Protein AF-A0A9D0J3E7-F1 (afdb_monomer)

Solvent-accessible surface area (backbone atoms only — not comparable to full-atom values): 11597 Å² total; per-residue (Å²): 140,87,89,84,89,82,89,85,90,83,91,78,89,80,88,82,79,81,78,79,76,79,76,75,69,82,74,72,80,80,74,84,46,76,37,80,83,49,67,54,51,53,72,76,50,72,50,63,37,42,34,29,43,35,38,36,36,59,75,64,82,59,83,65,50,46,22,40,39,34,27,36,41,58,72,97,51,95,62,84,60,66,43,78,78,48,75,40,65,58,48,83,63,38,63,51,72,50,67,86,46,62,53,60,36,65,40,44,36,36,37,23,23,23,32,89,83,63,31,23,20,56,53,70,58,80,45,78,53,53,24,33,61,75,82,76,79,77,45,72,74,47,71,47,76,92,42,88,99,47,68,54,76,46,63,48,84,68,88,57,82,85,63,87,76,84,88,53,66,50,61,58,95,90,50,96,60,74,40,75,64,130

Nearest PDB structures (foldseek):
  6tpw-assembly1_A  TM=6.175E-01  e=1.809E-05  Homo sapiens
  8fn9-assembly2_D  TM=7.857E-01  e=1.083E-03  Homo sapiens
  4yh7-assembly1_A  TM=5.088E-01  e=2.245E-04  Mus musculus
  4pbx-assembly1_A  TM=5.526E-01  e=7.502E-04  Homo sapiens
  1wfo-assembly1_A  TM=5.280E-01  e=3.075E-04  Homo sapiens

Mean predicted aligned error: 11.31 Å

pLDDT: mean 87.21, std 16.76, range [37.97, 98.56]

Sequence (182 aa):
MRRSTLIVSLLVSTLILLFSGCTGQPVPAESVAIDKSLPQVHINGYLSDTDAIAFEWQPVTDNRVKGVHIYRDTPGTDDKGVYRIAKIDNTLQTHYTDSGLVPDTAYRYRFTTVDAQWRESMPERTMTAKTAALPEPVSFFTATKELARSAKLLWRPHPDLRVTGYEIERQEPDDEDFRRID

Radius of gyration: 32.39 Å; Cα contacts (8 Å, |Δi|>4): 302; chains: 1; bounding box: 116×33×70 Å

Secondary structure (DSSP, 8-state):
------------------------------PPPB-TTSPPP-EEEEEE-SSEEEEEE-----TTEEEEEEEE--TTSS----EEEEEE--TT--EEEEESPPTT-EEEEEEEEEETTS-BPPPS--EEEEPPPPPPPPSS-EEEEEETTEEEEE-PPPS-TT------EE--TT-SS-EE--

Structure (mmCIF, N/CA/C/O backbone):
data_AF-A0A9D0J3E7-F1
#
_entry.id   AF-A0A9D0J3E7-F1
#
loop_
_atom_site.group_PDB
_atom_site.id
_atom_site.type_symbol
_atom_site.label_atom_id
_atom_site.label_alt_id
_atom_site.label_comp_id
_atom_site.label_asym_id
_atom_site.label_entity_id
_atom_site.label_seq_id
_atom_site.pdbx_PDB_ins_code
_atom_site.Cartn_x
_atom_site.Cartn_y
_atom_site.Cartn_z
_atom_site.occupancy
_atom_site.B_iso_or_equiv
_atom_site.auth_seq_id
_atom_site.auth_comp_id
_atom_site.auth_asym_id
_atom_site.auth_atom_id
_atom_site.pdbx_PDB_model_num
ATOM 1 N N . MET A 1 1 ? 86.797 19.210 44.912 1.00 42.78 1 MET A N 1
ATOM 2 C CA . MET A 1 1 ? 87.088 18.070 44.007 1.00 42.78 1 MET A CA 1
ATOM 3 C C . MET A 1 1 ? 86.505 16.794 44.610 1.00 42.78 1 MET A C 1
ATOM 5 O O . MET A 1 1 ? 86.702 16.604 45.800 1.00 42.78 1 MET A O 1
ATOM 9 N N . ARG A 1 2 ? 85.865 15.945 43.779 1.00 37.97 2 ARG A N 1
ATOM 10 C CA . ARG A 1 2 ? 85.063 14.713 44.054 1.00 37.97 2 ARG A CA 1
ATOM 11 C C . ARG A 1 2 ? 83.550 14.973 44.004 1.00 37.97 2 ARG A C 1
ATOM 13 O O . ARG A 1 2 ? 83.002 15.598 44.893 1.00 37.97 2 ARG A O 1
ATOM 20 N N . ARG A 1 3 ? 82.956 14.796 42.816 1.00 44.09 3 ARG A N 1
ATOM 21 C CA . ARG A 1 3 ? 82.322 13.566 42.276 1.00 44.09 3 ARG A CA 1
ATOM 22 C C . ARG A 1 3 ? 80.953 13.312 42.917 1.00 44.09 3 ARG A C 1
ATOM 24 O O . ARG A 1 3 ? 80.894 12.793 44.021 1.00 44.09 3 ARG A O 1
ATOM 31 N N . SER A 1 4 ? 79.890 13.598 42.169 1.00 41.62 4 SER A N 1
ATOM 32 C CA . SER A 1 4 ? 78.628 12.866 42.282 1.00 41.62 4 SER A CA 1
ATOM 33 C C . SER A 1 4 ? 77.941 12.838 40.916 1.00 41.62 4 SER A C 1
ATOM 35 O O . SER A 1 4 ? 77.520 13.861 40.385 1.00 41.62 4 SER A O 1
ATOM 37 N N . THR A 1 5 ? 77.954 11.659 40.308 1.00 45.84 5 THR A N 1
ATOM 38 C CA . THR A 1 5 ? 77.160 11.233 39.151 1.00 45.84 5 THR A CA 1
ATOM 39 C C . THR A 1 5 ? 75.823 10.692 39.642 1.00 45.84 5 THR A C 1
ATOM 41 O O . THR A 1 5 ? 75.854 9.960 40.625 1.00 45.84 5 THR A O 1
ATOM 44 N N . LEU A 1 6 ? 74.716 10.960 38.935 1.00 43.09 6 LEU A N 1
ATOM 45 C CA . LEU A 1 6 ? 73.598 10.030 38.638 1.00 43.09 6 LEU A CA 1
ATOM 46 C C . LEU A 1 6 ? 72.480 10.810 37.904 1.00 43.09 6 LEU A C 1
ATOM 48 O O . LEU A 1 6 ? 71.964 11.782 38.437 1.00 43.09 6 LEU A O 1
ATOM 52 N N . ILE A 1 7 ? 72.342 10.618 36.584 1.00 49.94 7 ILE A N 1
ATOM 53 C CA . ILE A 1 7 ? 71.266 9.862 35.892 1.00 49.94 7 ILE A CA 1
ATOM 54 C C . ILE A 1 7 ? 69.863 10.441 36.137 1.00 49.94 7 ILE A C 1
ATOM 56 O O . ILE A 1 7 ? 69.388 10.353 37.254 1.00 49.94 7 ILE A O 1
ATOM 60 N N . VAL A 1 8 ? 69.193 10.928 35.079 1.00 40.94 8 VAL A N 1
ATOM 61 C CA . VAL A 1 8 ? 67.912 10.400 34.546 1.00 40.94 8 VAL A CA 1
ATOM 62 C C . VAL A 1 8 ? 67.702 10.992 33.144 1.00 40.94 8 VAL A C 1
ATOM 64 O O . VAL A 1 8 ? 67.610 12.202 32.962 1.00 40.94 8 VAL A O 1
ATOM 67 N N . SER A 1 9 ? 67.646 10.114 32.145 1.00 50.34 9 SER A N 1
ATOM 68 C CA . SER A 1 9 ? 67.228 10.398 30.774 1.00 50.34 9 SER A CA 1
ATOM 69 C C . SER A 1 9 ? 65.706 10.530 30.695 1.00 50.34 9 SER A C 1
ATOM 71 O O . SER A 1 9 ? 65.003 9.601 31.092 1.00 50.34 9 SER A O 1
ATOM 73 N N . LEU A 1 10 ? 65.197 11.616 30.113 1.00 43.03 10 LEU A N 1
ATOM 74 C CA . LEU A 1 10 ? 63.799 11.715 29.691 1.00 43.03 10 LEU A CA 1
ATOM 75 C C . LEU A 1 10 ? 63.750 12.246 28.249 1.00 43.03 10 LEU A C 1
ATOM 77 O O . LEU A 1 10 ? 63.794 13.447 28.004 1.00 43.03 10 LEU A O 1
ATOM 81 N N . LEU A 1 11 ? 63.729 11.320 27.290 1.00 48.44 11 LEU A N 1
ATOM 82 C CA . LEU A 1 11 ? 63.426 11.573 25.881 1.00 48.44 11 LEU A CA 1
ATOM 83 C C . LEU A 1 11 ? 61.909 11.443 25.713 1.00 48.44 11 LEU A C 1
ATOM 85 O O . LEU A 1 11 ? 61.367 10.344 25.793 1.00 48.44 11 LEU A O 1
ATOM 89 N N . VAL A 1 12 ? 61.228 12.566 25.507 1.00 48.22 12 VAL A N 1
ATOM 90 C CA . VAL A 1 12 ? 59.809 12.632 25.139 1.00 48.22 12 VAL A CA 1
ATOM 91 C C . VAL A 1 12 ? 59.672 13.705 24.064 1.00 48.22 12 VAL A C 1
ATOM 93 O O . VAL A 1 12 ? 60.345 14.729 24.157 1.00 48.22 12 VAL A O 1
ATOM 96 N N . SER A 1 13 ? 58.755 13.473 23.116 1.00 48.59 13 SER A N 1
ATOM 97 C CA . SER A 1 13 ? 58.259 14.379 22.062 1.00 48.59 13 SER A CA 1
ATOM 98 C C . SER A 1 13 ? 58.797 14.012 20.671 1.00 48.59 13 SER A C 1
ATOM 100 O O . SER A 1 13 ? 60.000 13.946 20.479 1.00 48.59 13 SER A O 1
ATOM 102 N N . THR A 1 14 ? 58.002 13.749 19.635 1.00 51.88 14 THR A N 1
ATOM 103 C CA . THR A 1 14 ? 56.542 13.755 19.444 1.00 51.88 14 THR A CA 1
ATOM 104 C C . THR A 1 14 ? 56.280 12.979 18.146 1.00 51.88 14 THR A C 1
ATOM 106 O O . THR A 1 14 ? 56.867 13.286 17.111 1.00 51.88 14 THR A O 1
ATOM 109 N N . LEU A 1 15 ? 55.413 11.965 18.184 1.00 49.34 15 LEU A N 1
ATOM 110 C CA . LEU A 1 15 ? 54.933 11.265 16.991 1.00 49.34 15 LEU A CA 1
ATOM 111 C C . LEU A 1 15 ? 53.684 12.003 16.488 1.00 49.34 15 LEU A C 1
ATOM 113 O O . LEU A 1 15 ? 52.608 11.865 17.066 1.00 49.34 15 LEU A O 1
ATOM 117 N N . ILE A 1 16 ? 53.836 12.831 15.451 1.00 60.50 16 ILE A N 1
ATOM 118 C CA . ILE A 1 16 ? 52.712 13.510 14.793 1.00 60.50 16 ILE A CA 1
ATOM 119 C C . ILE A 1 16 ? 52.002 12.484 13.902 1.00 60.50 16 ILE A C 1
ATOM 121 O O . ILE A 1 16 ? 52.501 12.100 12.846 1.00 60.50 16 ILE A O 1
ATOM 125 N N . LEU A 1 17 ? 50.838 12.024 14.363 1.00 55.41 17 LEU A N 1
ATOM 126 C CA . LEU A 1 17 ? 49.889 11.220 13.598 1.00 55.41 17 LEU A CA 1
ATOM 127 C C . LEU A 1 17 ? 49.339 12.051 12.430 1.00 55.41 17 LEU A C 1
ATOM 129 O O . LEU A 1 17 ? 48.488 12.919 12.616 1.00 55.41 17 LEU A O 1
ATOM 133 N N . LEU A 1 18 ? 49.803 11.762 11.215 1.00 54.97 18 LEU A N 1
ATOM 134 C CA . LEU A 1 18 ? 49.137 12.181 9.984 1.00 54.97 18 LEU A CA 1
ATOM 135 C C . LEU A 1 18 ? 47.881 11.320 9.797 1.00 54.97 18 LEU A C 1
ATOM 137 O O . LEU A 1 18 ? 47.893 10.321 9.082 1.00 54.97 18 LEU A O 1
ATOM 141 N N . PHE A 1 19 ? 46.784 11.699 10.451 1.00 57.31 19 PHE A N 1
ATOM 142 C CA . PHE A 1 19 ? 45.461 11.239 10.040 1.00 57.31 19 PHE A CA 1
ATOM 143 C C . PHE A 1 19 ? 45.071 11.990 8.764 1.00 57.31 19 PHE A C 1
ATOM 145 O O . PHE A 1 19 ? 44.403 13.022 8.803 1.00 57.31 19 PHE A O 1
ATOM 152 N N . SER A 1 20 ? 45.491 11.468 7.611 1.00 59.84 20 SER A N 1
ATOM 153 C CA . SER A 1 20 ? 44.841 11.773 6.336 1.00 59.84 20 SER A CA 1
ATOM 154 C C . SER A 1 20 ? 43.442 11.163 6.365 1.00 59.84 20 SER A C 1
ATOM 156 O O . SER A 1 20 ? 43.219 10.043 5.911 1.00 59.84 20 SER A O 1
ATOM 158 N N . GLY A 1 21 ? 42.496 11.898 6.950 1.00 47.16 21 GLY A N 1
ATOM 159 C CA . GLY A 1 21 ? 41.077 11.633 6.786 1.00 47.16 21 GLY A CA 1
ATOM 160 C C . GLY A 1 21 ? 40.735 11.781 5.309 1.00 47.16 21 GLY A C 1
ATOM 161 O O . GLY A 1 21 ? 40.606 12.895 4.809 1.00 47.16 21 GLY A O 1
ATOM 162 N N . CYS A 1 22 ? 40.625 10.658 4.599 1.00 61.31 22 CYS A N 1
ATOM 163 C CA . CYS A 1 22 ? 39.981 10.623 3.296 1.00 61.31 22 CYS A CA 1
ATOM 164 C C . CYS A 1 22 ? 38.511 10.969 3.527 1.00 61.31 22 CYS A C 1
ATOM 166 O O . CYS A 1 22 ? 37.711 10.113 3.897 1.00 61.31 22 CYS A O 1
ATOM 168 N N . THR A 1 23 ? 38.156 12.240 3.359 1.00 58.97 23 THR A N 1
ATOM 169 C CA . THR A 1 23 ? 36.762 12.642 3.212 1.00 58.97 23 THR A CA 1
ATOM 170 C C . THR A 1 23 ? 36.258 11.978 1.935 1.00 58.97 23 THR A C 1
ATOM 172 O O . THR A 1 23 ? 36.568 12.443 0.838 1.00 58.97 23 THR A O 1
ATOM 175 N N . GLY A 1 24 ? 35.550 10.854 2.061 1.00 55.78 24 GLY A N 1
ATOM 176 C CA . GLY A 1 24 ? 34.801 10.286 0.948 1.00 55.78 24 GLY A CA 1
ATOM 177 C C . GLY A 1 24 ? 33.870 11.374 0.435 1.00 55.78 24 GLY A C 1
ATOM 178 O O . GLY A 1 24 ? 32.993 11.828 1.169 1.00 55.78 24 GLY A O 1
ATOM 179 N N . GLN A 1 25 ? 34.107 11.857 -0.786 1.00 57.81 25 GLN A N 1
ATOM 180 C CA . GLN A 1 25 ? 33.127 12.700 -1.456 1.00 57.81 25 GLN A CA 1
ATOM 181 C C . GLN A 1 25 ? 31.795 11.940 -1.452 1.00 57.81 25 GLN A C 1
ATOM 183 O O . GLN A 1 25 ? 31.804 10.733 -1.715 1.00 57.81 25 GLN A O 1
ATOM 188 N N . PRO A 1 26 ? 30.663 12.600 -1.153 1.00 53.09 26 PRO A N 1
ATOM 189 C CA . PRO A 1 26 ? 29.365 11.981 -1.346 1.00 53.09 26 PRO A CA 1
ATOM 190 C C . PRO A 1 26 ? 29.285 11.546 -2.810 1.00 53.09 26 PRO A C 1
ATOM 192 O O . PRO A 1 26 ? 29.347 12.376 -3.719 1.00 53.09 26 PRO A O 1
ATOM 195 N N . VAL A 1 27 ? 29.245 10.230 -3.028 1.00 52.69 27 VAL A N 1
ATOM 196 C CA . VAL A 1 27 ? 29.075 9.650 -4.358 1.00 52.69 27 VAL A CA 1
ATOM 197 C C . VAL A 1 27 ? 27.752 10.205 -4.890 1.00 52.69 27 VAL A C 1
ATOM 199 O O . VAL A 1 27 ? 26.743 10.096 -4.186 1.00 52.69 2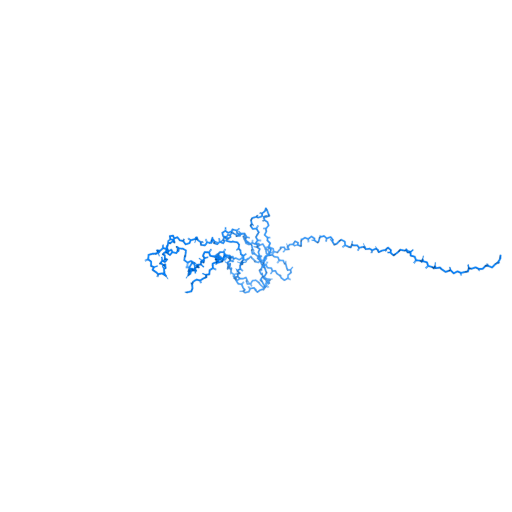7 VAL A O 1
ATOM 202 N N . PRO A 1 28 ? 27.737 10.856 -6.067 1.00 53.16 28 PRO A N 1
ATOM 203 C CA . PRO A 1 28 ? 26.501 11.337 -6.665 1.00 53.16 28 PRO A CA 1
ATOM 204 C C . PRO A 1 28 ? 25.491 10.193 -6.715 1.00 53.16 28 PRO A C 1
ATOM 206 O O . PRO A 1 28 ? 25.861 9.082 -7.090 1.00 53.16 28 PRO A O 1
ATOM 209 N N . ALA A 1 29 ? 24.243 10.455 -6.318 1.00 56.81 29 ALA A N 1
ATOM 210 C CA . ALA A 1 29 ? 23.168 9.478 -6.427 1.00 56.81 29 ALA A CA 1
ATOM 211 C C . ALA A 1 29 ? 23.161 8.921 -7.857 1.00 56.81 29 ALA A C 1
ATOM 213 O O . ALA A 1 29 ? 22.985 9.674 -8.816 1.00 56.81 29 ALA A O 1
ATOM 214 N N . GLU A 1 30 ? 23.448 7.628 -7.987 1.00 61.88 30 GLU A N 1
ATOM 215 C CA . GLU A 1 30 ? 23.589 6.948 -9.268 1.00 61.88 30 GLU A CA 1
ATOM 216 C C . GLU A 1 30 ? 22.293 7.147 -10.064 1.00 61.88 30 GLU A C 1
ATOM 218 O O . GLU A 1 30 ? 21.215 6.706 -9.660 1.00 61.88 30 GLU A O 1
ATOM 223 N N . SER A 1 31 ? 22.367 7.917 -11.150 1.00 70.00 31 SER A N 1
ATOM 224 C CA . SER A 1 31 ? 21.193 8.227 -11.958 1.00 70.00 31 SER A CA 1
ATOM 225 C C . SER A 1 31 ? 20.723 6.955 -12.655 1.00 70.00 31 SER A C 1
ATOM 227 O O . SER A 1 31 ? 21.498 6.350 -13.397 1.00 70.00 31 SER A O 1
ATOM 229 N N . VAL A 1 32 ? 19.461 6.574 -12.455 1.00 79.81 32 VAL A N 1
ATOM 230 C CA . VAL A 1 3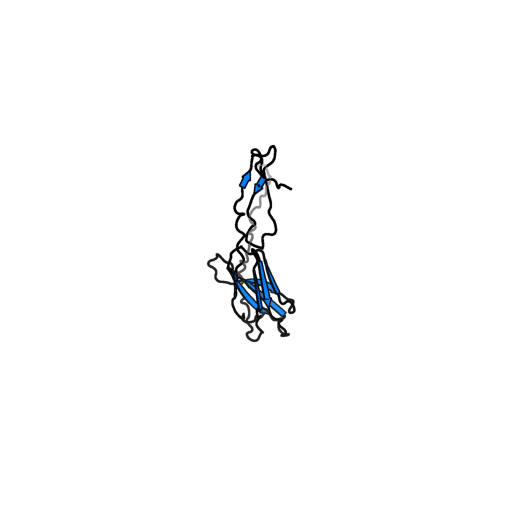2 ? 18.858 5.411 -13.119 1.00 79.81 32 VAL A CA 1
ATOM 231 C C . VAL A 1 32 ? 18.965 5.577 -14.638 1.00 79.81 32 VAL A C 1
ATOM 233 O O . VAL A 1 32 ? 18.428 6.529 -15.209 1.00 79.81 32 VAL A O 1
ATOM 236 N N . ALA A 1 33 ? 19.669 4.659 -15.301 1.00 92.94 33 ALA A N 1
ATOM 237 C CA . ALA A 1 33 ? 19.778 4.648 -16.754 1.00 92.94 33 ALA A CA 1
ATOM 238 C C . ALA A 1 33 ? 18.444 4.201 -17.373 1.00 92.94 33 ALA A C 1
ATOM 240 O O . ALA A 1 33 ? 17.881 3.191 -16.962 1.00 92.94 33 ALA A O 1
ATOM 241 N N . ILE A 1 34 ? 17.938 4.933 -18.370 1.00 95.88 34 ILE A N 1
ATOM 242 C CA . ILE A 1 34 ? 16.628 4.662 -18.983 1.00 95.88 34 ILE A CA 1
ATOM 243 C C . ILE A 1 34 ? 16.788 4.057 -20.382 1.00 95.88 34 ILE A C 1
ATOM 245 O O . ILE A 1 34 ? 17.431 4.652 -21.248 1.00 95.88 34 ILE A O 1
ATOM 249 N N . ASP A 1 35 ? 16.130 2.923 -20.626 1.00 96.62 35 ASP A N 1
ATOM 250 C CA . ASP A 1 35 ? 15.938 2.320 -21.948 1.00 96.62 35 ASP A CA 1
ATOM 251 C C . ASP A 1 35 ? 14.454 2.408 -22.339 1.00 96.62 35 ASP A C 1
ATOM 253 O O . ASP A 1 35 ? 13.601 1.647 -21.883 1.00 96.62 35 ASP A O 1
ATOM 257 N N . LYS A 1 36 ? 14.130 3.358 -23.224 1.00 96.12 36 LYS A N 1
ATOM 258 C CA . LYS A 1 36 ? 12.751 3.613 -23.679 1.00 96.12 36 LYS A CA 1
ATOM 259 C C . LYS A 1 36 ? 12.164 2.486 -24.537 1.00 96.12 36 LYS A C 1
ATOM 261 O O . LYS A 1 36 ? 10.975 2.533 -24.833 1.00 96.12 36 LYS A O 1
ATOM 266 N N . SER A 1 37 ? 12.980 1.527 -24.978 1.00 96.56 37 SER A N 1
ATOM 267 C CA . SER A 1 37 ? 12.529 0.388 -25.782 1.00 96.56 37 SER A CA 1
ATOM 268 C C . SER A 1 37 ? 12.078 -0.805 -24.938 1.00 96.56 37 SER A C 1
ATOM 270 O O . SER A 1 37 ? 11.521 -1.757 -25.491 1.00 96.56 37 SER A O 1
ATOM 272 N N . LEU A 1 38 ? 12.348 -0.794 -23.627 1.00 97.31 38 LEU A N 1
ATOM 273 C CA . LEU A 1 38 ? 11.865 -1.826 -22.715 1.00 97.31 38 LEU A CA 1
ATOM 274 C C . LEU A 1 38 ? 10.345 -1.704 -22.532 1.00 97.31 38 LEU A C 1
ATOM 276 O O . LEU A 1 38 ? 9.826 -0.585 -22.450 1.00 97.31 38 LEU A O 1
ATOM 280 N N . PRO A 1 39 ? 9.620 -2.833 -22.455 1.00 96.94 39 PRO A N 1
ATOM 281 C CA . PRO A 1 39 ? 8.185 -2.808 -22.210 1.00 96.94 39 PRO A CA 1
ATOM 282 C C . PRO A 1 39 ? 7.888 -2.216 -20.831 1.00 96.94 39 PRO A C 1
ATOM 284 O O . PRO A 1 39 ? 8.666 -2.363 -19.888 1.00 96.94 39 PRO A O 1
ATOM 287 N N . GLN A 1 40 ? 6.744 -1.556 -20.706 1.00 97.06 40 GLN A N 1
ATOM 288 C CA . GLN A 1 40 ? 6.287 -0.992 -19.440 1.00 97.06 40 GLN A CA 1
ATOM 289 C C . GLN A 1 40 ? 5.495 -2.033 -18.638 1.00 97.06 40 GLN A C 1
ATOM 291 O O . GLN A 1 40 ? 4.989 -3.010 -19.189 1.00 97.06 40 GLN A O 1
ATOM 296 N N . VAL A 1 41 ? 5.371 -1.817 -17.329 1.00 97.12 41 VAL A N 1
ATOM 297 C CA . VAL A 1 41 ? 4.498 -2.631 -16.473 1.00 97.12 41 VAL A CA 1
ATOM 298 C C . VAL A 1 41 ? 3.068 -2.099 -16.578 1.00 97.12 41 VAL A C 1
ATOM 300 O O . VAL A 1 41 ? 2.816 -0.950 -16.216 1.00 97.12 41 VAL A O 1
ATOM 303 N N . HIS A 1 42 ? 2.139 -2.928 -17.056 1.00 96.19 42 HIS A N 1
ATOM 304 C CA . HIS A 1 42 ? 0.722 -2.579 -17.186 1.00 96.19 42 HIS A CA 1
ATOM 305 C C . HIS A 1 42 ? -0.069 -3.063 -15.968 1.00 96.19 42 HIS A C 1
ATOM 307 O O . HIS A 1 42 ? -0.325 -4.260 -15.822 1.00 96.19 42 HIS A O 1
ATOM 313 N N . ILE A 1 43 ? -0.446 -2.132 -15.091 1.00 96.38 43 ILE A N 1
ATOM 314 C CA . ILE A 1 43 ? -1.165 -2.427 -13.843 1.00 96.38 43 ILE A CA 1
ATOM 315 C C . ILE A 1 43 ? -2.647 -2.689 -14.144 1.00 96.38 43 ILE A C 1
ATOM 317 O O . ILE A 1 43 ? -3.320 -1.851 -14.745 1.00 96.38 43 ILE A O 1
ATOM 321 N N . ASN A 1 44 ? -3.158 -3.837 -13.695 1.00 94.69 44 ASN A N 1
ATOM 322 C CA . ASN A 1 44 ? -4.563 -4.232 -13.839 1.00 94.69 44 ASN A CA 1
ATOM 323 C C . ASN A 1 44 ? -5.445 -3.589 -12.763 1.00 94.69 44 ASN A C 1
ATOM 325 O O . ASN A 1 44 ? -6.593 -3.234 -13.023 1.00 94.69 44 ASN A O 1
ATOM 329 N N . GLY A 1 45 ? -4.907 -3.435 -11.554 1.00 95.12 45 GLY A N 1
ATOM 330 C CA . GLY A 1 45 ? -5.636 -2.889 -10.421 1.00 95.12 45 GLY A CA 1
ATOM 331 C C . GLY A 1 45 ? -4.835 -2.951 -9.128 1.00 95.12 45 GLY A C 1
ATOM 332 O O . GLY A 1 45 ? -3.686 -3.398 -9.102 1.00 95.12 45 GLY A O 1
ATOM 333 N N . TYR A 1 46 ? -5.466 -2.477 -8.059 1.00 97.38 46 TYR A N 1
ATOM 334 C CA . TYR A 1 46 ? -4.948 -2.594 -6.705 1.00 97.38 46 TYR A CA 1
ATOM 335 C C . TYR A 1 46 ? -6.078 -2.859 -5.707 1.00 97.38 46 TYR A C 1
ATOM 337 O O . TYR A 1 46 ? -7.236 -2.521 -5.961 1.00 97.38 46 TYR A O 1
ATOM 345 N N . LEU A 1 47 ? -5.720 -3.450 -4.572 1.00 97.56 47 LEU A N 1
ATOM 346 C CA . LEU A 1 47 ? -6.564 -3.633 -3.399 1.00 97.56 47 LEU A CA 1
ATOM 347 C C . LEU A 1 47 ? -5.932 -2.877 -2.234 1.00 97.56 47 LEU A C 1
ATOM 349 O O . LEU A 1 47 ? -4.723 -2.961 -2.031 1.00 97.56 47 LEU A O 1
ATOM 353 N N . SER A 1 48 ? -6.747 -2.159 -1.472 1.00 96.88 48 SER A N 1
ATOM 354 C CA . SER A 1 48 ? -6.293 -1.437 -0.285 1.00 96.88 48 SER A CA 1
ATOM 355 C C . SER A 1 48 ? -6.802 -2.113 0.978 1.00 96.88 48 SER A C 1
ATOM 357 O O . SER A 1 48 ? -7.987 -2.430 1.079 1.00 96.88 48 SER A O 1
ATOM 359 N N . ASP A 1 49 ? -5.912 -2.245 1.950 1.00 95.69 49 ASP A N 1
ATOM 360 C CA . ASP A 1 49 ? -6.227 -2.492 3.350 1.00 95.69 49 ASP A CA 1
ATOM 361 C C . ASP A 1 49 ? -5.876 -1.241 4.183 1.00 95.69 49 ASP A C 1
ATOM 363 O O . ASP A 1 49 ? -5.536 -0.175 3.657 1.00 95.69 49 ASP A O 1
ATOM 367 N N . THR A 1 50 ? -6.001 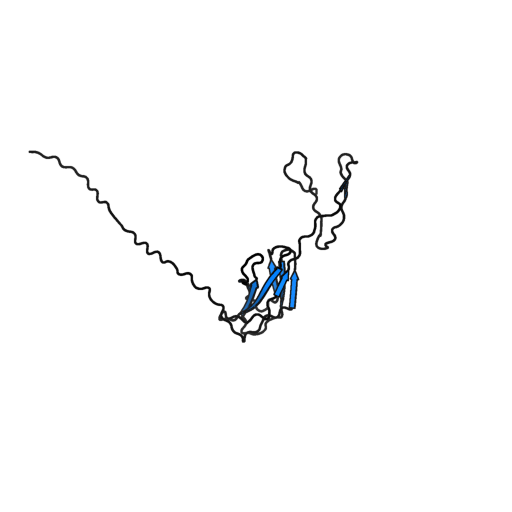-1.356 5.496 1.00 96.00 50 THR A N 1
ATOM 368 C CA . THR A 1 50 ? -5.737 -0.316 6.490 1.00 96.00 50 THR A CA 1
ATOM 369 C C . THR A 1 50 ? -4.257 0.049 6.544 1.00 96.00 50 THR A C 1
ATOM 371 O O . THR A 1 50 ? -3.922 1.216 6.702 1.00 96.00 50 THR A O 1
ATOM 374 N N . ASP A 1 51 ? -3.368 -0.925 6.365 1.00 97.12 51 ASP A N 1
ATOM 375 C CA . ASP A 1 51 ? -1.914 -0.761 6.455 1.00 97.12 51 ASP A CA 1
ATOM 376 C C . ASP A 1 51 ? -1.167 -1.361 5.253 1.00 97.12 51 ASP A C 1
ATOM 378 O O . ASP A 1 51 ? 0.061 -1.469 5.267 1.00 97.12 51 ASP A O 1
ATOM 382 N N . ALA A 1 52 ? -1.883 -1.744 4.195 1.00 98.19 52 ALA A N 1
ATOM 383 C CA . ALA A 1 52 ? -1.285 -2.364 3.024 1.00 98.19 52 ALA A CA 1
ATOM 384 C C . ALA A 1 52 ? -1.992 -1.980 1.723 1.00 98.19 52 ALA A C 1
ATOM 386 O O . ALA A 1 52 ? -3.186 -1.682 1.704 1.00 98.19 52 ALA A O 1
ATOM 387 N N . ILE A 1 53 ? -1.253 -2.007 0.615 1.00 98.56 53 ILE A N 1
ATOM 388 C CA . ILE A 1 53 ? -1.795 -1.876 -0.739 1.00 98.56 53 ILE A CA 1
ATOM 389 C C . ILE A 1 53 ? -1.182 -2.975 -1.607 1.00 98.56 53 ILE A C 1
ATOM 391 O O . ILE A 1 53 ? 0.036 -3.053 -1.776 1.00 98.56 53 ILE A O 1
ATOM 395 N N . ALA A 1 54 ? -2.037 -3.828 -2.165 1.00 98.44 54 ALA A N 1
ATOM 396 C CA . ALA A 1 54 ? -1.658 -4.899 -3.075 1.00 98.44 54 ALA A CA 1
ATOM 397 C C . ALA A 1 54 ? -1.911 -4.486 -4.524 1.00 98.44 54 ALA A C 1
ATOM 399 O O . ALA A 1 54 ? -2.976 -3.972 -4.846 1.00 98.44 54 ALA A O 1
ATOM 400 N N . PHE A 1 55 ? -0.951 -4.740 -5.404 1.00 98.12 55 PHE A N 1
ATOM 401 C CA . PHE A 1 55 ? -0.997 -4.435 -6.830 1.00 98.12 55 PHE A CA 1
ATOM 402 C C . PHE A 1 55 ? -0.937 -5.714 -7.651 1.00 98.12 55 PHE A C 1
ATOM 404 O O . PHE A 1 55 ? -0.234 -6.656 -7.285 1.00 98.12 55 PHE A O 1
ATOM 411 N N . GLU A 1 56 ? -1.603 -5.697 -8.801 1.00 97.69 56 GLU A N 1
ATOM 412 C CA . GLU A 1 56 ? -1.517 -6.747 -9.813 1.00 97.69 56 GLU A CA 1
ATOM 413 C C . GLU A 1 56 ? -1.272 -6.137 -11.200 1.00 97.69 56 GLU A C 1
ATOM 415 O O . GLU A 1 56 ? -1.830 -5.090 -11.543 1.00 97.69 56 GLU A O 1
ATOM 420 N N . TRP A 1 57 ? -0.449 -6.791 -12.017 1.00 96.88 57 TRP A N 1
ATOM 421 C CA . TRP A 1 57 ? -0.134 -6.388 -13.389 1.00 96.88 57 TRP A CA 1
ATOM 422 C C . TRP A 1 57 ? -0.112 -7.566 -14.359 1.00 96.88 57 TRP A C 1
ATOM 424 O O . TRP A 1 57 ? -0.078 -8.733 -13.977 1.00 96.88 57 TRP A O 1
ATOM 434 N N . GLN A 1 58 ? -0.115 -7.252 -15.651 1.00 94.06 58 GLN A N 1
ATOM 435 C CA . GLN A 1 58 ? 0.015 -8.255 -16.705 1.00 94.06 58 GLN A CA 1
ATOM 436 C C . GLN A 1 58 ? 1.439 -8.835 -16.761 1.00 94.06 58 GLN A C 1
ATOM 438 O O . GLN A 1 58 ? 2.399 -8.071 -16.640 1.00 94.06 58 GLN A O 1
ATOM 443 N N . PRO A 1 59 ? 1.610 -10.149 -17.006 1.00 93.19 59 PRO A N 1
ATOM 444 C CA . PRO A 1 59 ? 2.930 -10.745 -17.187 1.00 93.19 59 PRO A CA 1
ATOM 445 C C . PRO A 1 59 ? 3.758 -10.016 -18.251 1.00 93.19 59 PRO A C 1
ATOM 447 O O . PRO A 1 59 ? 3.281 -9.763 -19.358 1.00 93.19 59 PRO A O 1
ATOM 450 N N . VAL A 1 60 ? 5.023 -9.735 -17.940 1.00 94.19 60 VAL A N 1
ATOM 451 C CA . VAL A 1 60 ? 5.962 -9.141 -18.896 1.00 94.19 60 VAL A CA 1
ATOM 452 C C . VAL A 1 60 ? 6.755 -10.262 -19.566 1.00 94.19 60 VAL A C 1
ATOM 454 O O . VAL A 1 60 ? 7.601 -10.895 -18.941 1.00 94.19 60 VAL A O 1
ATOM 457 N N . THR A 1 61 ? 6.478 -10.523 -20.844 1.00 92.31 61 THR A N 1
ATOM 458 C CA . THR A 1 61 ? 7.037 -11.678 -21.574 1.00 92.31 61 THR A CA 1
ATOM 459 C C . THR A 1 61 ? 8.307 -11.372 -22.374 1.00 92.31 61 THR A C 1
ATOM 461 O O . THR A 1 61 ? 8.876 -12.275 -22.986 1.00 92.31 61 THR A O 1
ATOM 464 N N . ASP A 1 62 ? 8.752 -10.113 -22.418 1.00 95.94 62 ASP A N 1
ATOM 465 C CA . ASP A 1 62 ? 9.984 -9.722 -23.116 1.00 95.94 62 ASP A CA 1
ATOM 466 C C . ASP A 1 62 ? 11.209 -10.324 -22.410 1.00 95.94 62 ASP A C 1
ATOM 468 O O . ASP A 1 62 ? 11.436 -10.112 -21.220 1.00 95.94 62 ASP A O 1
ATOM 472 N N . ASN A 1 63 ? 12.027 -11.068 -23.156 1.00 95.62 63 ASN A N 1
ATOM 473 C CA . ASN A 1 63 ? 13.181 -11.786 -22.617 1.00 95.62 63 ASN A CA 1
ATOM 474 C C . ASN A 1 63 ? 14.319 -10.871 -22.122 1.00 95.62 63 ASN A C 1
ATOM 476 O O . ASN A 1 63 ? 15.197 -11.333 -21.379 1.00 95.62 63 ASN A O 1
ATOM 480 N N . ARG A 1 64 ? 14.320 -9.593 -22.521 1.00 96.69 64 ARG A N 1
ATOM 481 C CA . ARG A 1 64 ? 15.278 -8.579 -22.066 1.00 96.69 64 ARG A CA 1
ATOM 482 C C . ARG A 1 64 ? 15.001 -8.166 -20.627 1.00 96.69 64 ARG A C 1
ATOM 484 O O . ARG A 1 64 ? 15.942 -7.822 -19.915 1.00 96.69 64 ARG A O 1
ATOM 491 N N . VAL A 1 65 ? 13.746 -8.257 -20.190 1.00 97.31 65 VAL A N 1
ATOM 492 C CA . VAL A 1 65 ? 13.333 -7.918 -18.829 1.00 97.31 65 VAL A CA 1
ATOM 493 C C . VAL A 1 65 ? 13.840 -8.979 -17.856 1.00 97.31 65 VAL A C 1
ATOM 495 O O . VAL A 1 65 ? 13.732 -10.182 -18.095 1.00 97.31 65 VAL A O 1
ATOM 498 N N . LYS A 1 66 ? 14.437 -8.512 -16.762 1.00 96.69 66 LYS A N 1
ATOM 499 C CA . LYS A 1 66 ? 14.992 -9.301 -15.655 1.00 96.69 66 LYS A CA 1
ATOM 500 C C . LYS A 1 66 ? 14.316 -9.014 -14.325 1.00 96.69 66 LYS A C 1
ATOM 502 O O . LYS A 1 66 ? 14.665 -9.635 -13.332 1.00 96.69 66 LYS A O 1
ATOM 507 N N . GLY A 1 67 ? 13.360 -8.095 -14.308 1.00 96.56 67 GLY A N 1
ATOM 508 C CA . GLY A 1 67 ? 12.577 -7.829 -13.123 1.00 96.56 67 GLY A CA 1
ATOM 509 C C . GLY A 1 67 ? 11.708 -6.592 -13.240 1.00 96.56 67 GLY A C 1
ATOM 510 O O . GLY A 1 67 ? 11.639 -5.945 -14.289 1.00 96.56 67 GLY A O 1
ATOM 511 N N . VAL A 1 68 ? 11.082 -6.263 -12.117 1.00 97.88 68 VAL A N 1
ATOM 512 C CA . VAL A 1 68 ? 10.267 -5.066 -11.926 1.00 97.88 68 VAL A CA 1
ATOM 513 C C . VAL A 1 68 ? 10.810 -4.280 -10.738 1.00 97.88 68 VAL A C 1
ATOM 515 O O . VAL A 1 68 ? 11.063 -4.849 -9.675 1.00 97.88 68 VAL A O 1
ATOM 518 N N . HIS A 1 69 ? 10.986 -2.973 -10.905 1.00 97.88 69 HIS A N 1
ATOM 519 C CA . HIS A 1 69 ? 11.233 -2.051 -9.802 1.00 97.88 69 HIS A CA 1
ATOM 520 C C . HIS A 1 69 ? 9.946 -1.325 -9.433 1.00 97.88 69 HIS A C 1
ATOM 522 O O . HIS A 1 69 ? 9.157 -0.933 -10.296 1.00 97.88 69 HIS A O 1
ATOM 528 N N . ILE A 1 70 ? 9.755 -1.148 -8.129 1.00 98.19 70 ILE A N 1
ATOM 529 C CA . ILE A 1 70 ? 8.568 -0.524 -7.556 1.00 98.19 70 ILE A CA 1
ATOM 530 C C . ILE A 1 70 ? 9.019 0.670 -6.743 1.00 98.19 70 ILE A C 1
ATOM 532 O O . ILE A 1 70 ? 9.910 0.565 -5.896 1.00 98.19 70 ILE A O 1
ATOM 536 N N . TYR A 1 71 ? 8.388 1.802 -7.012 1.00 98.06 71 TYR A N 1
ATOM 537 C CA . TYR A 1 71 ? 8.682 3.075 -6.389 1.00 98.06 71 TYR A CA 1
ATOM 538 C C . TYR A 1 71 ? 7.462 3.596 -5.654 1.00 98.06 71 TYR A C 1
ATOM 540 O O . TYR A 1 71 ? 6.350 3.467 -6.166 1.00 98.06 71 TYR A O 1
ATOM 548 N N . ARG A 1 72 ? 7.688 4.248 -4.515 1.00 98.19 72 ARG A N 1
ATOM 549 C CA . ARG A 1 72 ? 6.661 4.919 -3.714 1.00 98.19 72 ARG A CA 1
ATOM 550 C C . ARG A 1 72 ? 7.180 6.244 -3.174 1.00 98.19 72 ARG A C 1
ATOM 552 O O . ARG A 1 72 ? 8.375 6.373 -2.920 1.00 98.19 72 ARG A O 1
ATOM 559 N N . ASP A 1 73 ? 6.315 7.234 -3.010 1.00 97.50 73 ASP A N 1
ATOM 560 C CA . ASP A 1 73 ? 6.658 8.446 -2.266 1.00 97.50 73 ASP A CA 1
ATOM 561 C C . ASP A 1 73 ? 6.591 8.256 -0.740 1.00 97.50 73 ASP A C 1
ATOM 563 O O . ASP A 1 73 ? 6.276 7.182 -0.216 1.00 97.50 73 ASP A O 1
ATOM 567 N N . THR A 1 74 ? 6.918 9.333 -0.029 1.00 95.88 74 THR A N 1
ATOM 568 C CA . THR A 1 74 ? 6.794 9.431 1.426 1.00 95.88 74 THR A CA 1
ATOM 569 C C . THR A 1 74 ? 5.769 10.522 1.746 1.00 95.88 74 THR A C 1
ATOM 571 O O . THR A 1 74 ? 6.125 11.707 1.772 1.00 95.88 74 THR A O 1
ATOM 574 N N . PRO A 1 75 ? 4.487 10.163 1.944 1.00 93.56 75 PRO A N 1
ATOM 575 C CA . PRO A 1 75 ? 3.435 11.125 2.253 1.00 93.56 75 PRO A CA 1
ATOM 576 C C . PRO A 1 75 ? 3.747 11.941 3.508 1.00 93.56 75 PRO A C 1
ATOM 578 O O . PRO A 1 75 ? 4.450 11.482 4.405 1.00 93.56 75 PRO A O 1
ATOM 581 N N . GLY A 1 76 ? 3.216 13.163 3.573 1.00 89.81 76 GLY A N 1
ATOM 582 C CA . GLY A 1 76 ? 3.443 14.067 4.707 1.00 89.81 76 GLY A CA 1
ATOM 583 C C . GLY A 1 76 ? 4.804 14.771 4.701 1.00 89.81 76 GLY A C 1
ATOM 584 O O . GLY A 1 76 ? 5.122 15.473 5.656 1.00 89.81 76 GLY A O 1
ATOM 585 N N . THR A 1 77 ? 5.591 14.623 3.632 1.00 91.44 77 THR A N 1
ATOM 586 C CA . THR A 1 77 ? 6.850 15.351 3.439 1.00 91.44 77 THR A CA 1
ATOM 587 C C . THR A 1 77 ? 6.729 16.397 2.322 1.00 91.44 77 THR A C 1
ATOM 589 O O . THR A 1 77 ? 5.887 16.295 1.417 1.00 91.44 77 THR A O 1
ATOM 592 N N . ASP A 1 78 ? 7.576 17.429 2.373 1.00 92.44 78 ASP A N 1
ATOM 593 C CA . ASP A 1 78 ? 7.688 18.419 1.289 1.00 92.44 78 ASP A CA 1
ATOM 594 C C . ASP A 1 78 ? 8.290 17.815 0.014 1.00 92.44 78 ASP A C 1
ATOM 596 O O . ASP A 1 78 ? 8.089 18.326 -1.092 1.00 92.44 78 ASP A O 1
ATOM 600 N N . ASP A 1 79 ? 8.974 16.687 0.164 1.00 92.00 79 ASP A N 1
ATOM 601 C CA . ASP A 1 79 ? 9.561 15.933 -0.919 1.00 92.00 79 ASP A CA 1
ATOM 602 C C . ASP A 1 79 ? 8.486 15.309 -1.823 1.00 92.00 79 ASP A C 1
ATOM 604 O O . ASP A 1 79 ? 7.578 14.593 -1.399 1.00 92.00 79 ASP A O 1
ATOM 608 N N . LYS A 1 80 ? 8.585 15.614 -3.118 1.00 88.19 80 LYS A N 1
ATOM 609 C CA . LYS A 1 80 ? 7.677 15.106 -4.154 1.00 88.19 80 LYS A CA 1
ATOM 610 C C . LYS A 1 80 ? 8.263 13.925 -4.924 1.00 88.19 80 LYS A C 1
ATOM 612 O O . LYS A 1 80 ? 7.609 13.453 -5.863 1.00 88.19 80 LYS A O 1
ATOM 617 N N . GLY A 1 81 ? 9.445 13.454 -4.538 1.00 92.31 81 GLY A N 1
ATOM 618 C CA . GLY A 1 81 ? 10.114 12.285 -5.083 1.00 92.31 81 GLY A CA 1
ATOM 619 C C . GLY A 1 81 ? 9.349 10.984 -4.851 1.00 92.31 81 GLY A C 1
ATOM 620 O O . GLY A 1 81 ? 8.429 10.900 -4.040 1.00 92.31 81 GLY A O 1
ATOM 621 N N . VAL A 1 82 ? 9.733 9.968 -5.617 1.00 94.69 82 VAL A N 1
ATOM 622 C CA . VAL A 1 82 ? 9.363 8.569 -5.391 1.00 94.69 82 VAL A CA 1
ATOM 623 C C . VAL A 1 82 ? 10.654 7.765 -5.316 1.00 94.69 82 VAL A C 1
ATOM 625 O O . VAL A 1 82 ? 11.584 8.009 -6.085 1.00 94.69 82 VAL A O 1
ATOM 628 N N . TYR A 1 83 ? 10.706 6.807 -4.402 1.00 95.44 83 TYR A N 1
ATOM 629 C CA . TYR A 1 83 ? 11.899 6.042 -4.065 1.00 95.44 83 TYR A CA 1
ATOM 630 C C . TYR A 1 83 ? 11.647 4.561 -4.260 1.00 95.44 83 TYR A C 1
ATOM 632 O O . TYR A 1 83 ? 10.538 4.087 -4.022 1.00 95.44 83 TYR A O 1
ATOM 640 N N . ARG A 1 84 ? 12.671 3.828 -4.705 1.00 96.62 84 ARG A N 1
ATOM 641 C CA . ARG A 1 84 ? 12.554 2.387 -4.921 1.00 96.62 8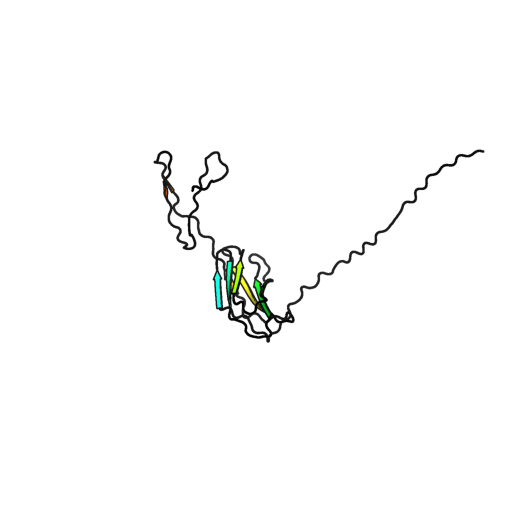4 ARG A CA 1
ATOM 642 C C . ARG A 1 84 ? 12.343 1.695 -3.577 1.00 96.62 84 ARG A C 1
ATOM 644 O O . ARG A 1 84 ? 13.230 1.734 -2.729 1.00 96.62 84 ARG A O 1
ATOM 651 N N . ILE A 1 85 ? 11.196 1.048 -3.416 1.00 97.62 85 ILE A N 1
ATOM 652 C CA . ILE A 1 85 ? 10.837 0.278 -2.218 1.00 97.62 85 ILE A CA 1
ATOM 653 C C . ILE A 1 85 ? 11.017 -1.225 -2.422 1.00 97.62 85 ILE A C 1
ATOM 655 O O . ILE A 1 85 ? 11.203 -1.957 -1.456 1.00 97.62 85 ILE A O 1
ATOM 659 N N . ALA A 1 86 ? 11.004 -1.689 -3.675 1.00 97.38 86 ALA A N 1
ATOM 660 C CA . ALA A 1 86 ? 11.190 -3.097 -3.985 1.00 97.38 86 ALA A CA 1
ATOM 661 C C . ALA A 1 86 ? 11.816 -3.325 -5.362 1.00 97.38 86 ALA A C 1
ATOM 663 O O . ALA A 1 86 ? 11.698 -2.511 -6.285 1.00 97.38 86 ALA A O 1
ATOM 664 N N . LYS A 1 87 ? 12.455 -4.490 -5.476 1.00 96.31 87 LYS A N 1
ATOM 665 C CA . LYS A 1 87 ? 12.885 -5.117 -6.721 1.00 96.31 87 LYS A CA 1
ATOM 666 C C . LYS A 1 87 ? 12.356 -6.545 -6.741 1.00 96.31 87 LYS A C 1
ATOM 668 O O . LYS A 1 87 ? 12.557 -7.287 -5.785 1.00 96.31 87 LYS A O 1
ATOM 673 N N . ILE A 1 88 ? 11.714 -6.916 -7.838 1.00 97.00 88 ILE A N 1
ATOM 674 C CA . ILE A 1 88 ? 11.209 -8.263 -8.081 1.00 97.00 88 ILE A CA 1
ATOM 675 C C . ILE A 1 88 ? 12.025 -8.857 -9.219 1.00 97.00 88 ILE A C 1
ATOM 677 O O . ILE A 1 88 ? 11.883 -8.426 -10.358 1.00 97.00 88 ILE A O 1
ATOM 681 N N . ASP A 1 89 ? 12.878 -9.834 -8.916 1.00 95.00 89 ASP A N 1
ATOM 682 C CA . ASP A 1 89 ? 13.720 -10.513 -9.913 1.00 95.00 89 ASP A CA 1
ATOM 683 C C . ASP A 1 89 ? 12.965 -11.605 -10.690 1.00 95.00 89 ASP A C 1
ATOM 685 O O . ASP A 1 89 ? 13.340 -11.979 -11.801 1.00 95.00 89 ASP A O 1
ATOM 689 N N . ASN A 1 90 ? 11.882 -12.136 -10.117 1.00 93.38 90 ASN A N 1
ATOM 690 C CA . ASN A 1 90 ? 11.063 -13.144 -10.776 1.00 93.38 90 ASN A CA 1
ATOM 691 C C . ASN A 1 90 ? 10.126 -12.488 -11.799 1.00 93.38 90 ASN A C 1
ATOM 693 O O . ASN A 1 90 ? 9.091 -11.935 -11.435 1.00 93.38 90 ASN A O 1
ATOM 697 N N . THR A 1 91 ? 10.446 -12.604 -13.087 1.00 89.38 91 THR A N 1
ATOM 698 C CA . THR A 1 91 ? 9.646 -12.023 -14.180 1.00 89.38 91 THR A CA 1
ATOM 699 C C . THR A 1 91 ? 8.260 -12.650 -14.345 1.00 89.38 91 THR A C 1
ATOM 701 O O . THR A 1 91 ? 7.404 -12.067 -15.007 1.00 89.38 91 THR A O 1
ATOM 704 N N . LEU A 1 92 ? 8.015 -13.817 -13.738 1.00 91.69 92 LEU A N 1
ATOM 705 C CA . LEU A 1 92 ? 6.702 -14.466 -13.729 1.00 91.69 92 LEU A CA 1
ATOM 706 C C . LEU A 1 92 ? 5.797 -13.960 -12.601 1.00 91.69 92 LEU A C 1
ATOM 708 O O . LEU A 1 92 ? 4.606 -14.260 -12.598 1.00 91.69 92 LEU A O 1
ATOM 712 N N . GLN A 1 93 ? 6.340 -13.218 -11.634 1.00 96.00 93 GLN A N 1
ATOM 713 C CA . GLN A 1 93 ? 5.542 -12.625 -10.572 1.00 96.00 93 GLN A CA 1
ATOM 714 C C . GLN A 1 93 ? 4.765 -11.419 -11.115 1.00 96.00 93 GLN A C 1
ATOM 716 O O . GLN A 1 93 ? 5.334 -10.477 -11.665 1.00 96.00 93 GLN A O 1
ATOM 721 N N . THR A 1 94 ? 3.448 -11.458 -10.934 1.00 96.81 94 THR A N 1
ATOM 722 C CA . THR A 1 94 ? 2.493 -10.465 -11.449 1.00 96.81 94 THR A CA 1
ATOM 723 C C . THR A 1 94 ? 1.837 -9.627 -10.359 1.00 96.81 94 THR A C 1
ATOM 725 O O . THR A 1 94 ? 0.865 -8.927 -10.625 1.00 96.81 94 THR A O 1
ATOM 728 N N . HIS A 1 95 ? 2.326 -9.716 -9.123 1.00 97.19 95 HIS A N 1
ATOM 729 C CA . HIS A 1 95 ? 1.730 -9.037 -7.981 1.00 97.19 95 HIS A CA 1
ATOM 730 C C . HIS A 1 95 ? 2.776 -8.585 -6.963 1.00 97.19 95 HIS A C 1
ATOM 732 O O . HIS A 1 95 ? 3.870 -9.150 -6.868 1.00 97.19 95 HIS A O 1
ATOM 738 N N . TYR A 1 96 ? 2.420 -7.577 -6.173 1.00 98.00 96 TYR A N 1
ATOM 739 C CA . TYR A 1 96 ? 3.218 -7.074 -5.057 1.00 98.00 96 TYR A CA 1
ATOM 740 C C . TYR A 1 96 ? 2.318 -6.460 -3.996 1.00 98.00 96 TYR A C 1
ATOM 742 O O . TYR A 1 96 ? 1.410 -5.708 -4.338 1.00 98.00 96 TYR A O 1
ATOM 750 N N . THR A 1 97 ? 2.613 -6.724 -2.727 1.00 98.50 97 THR A N 1
ATOM 751 C CA . THR A 1 97 ? 1.940 -6.082 -1.597 1.00 98.50 97 THR A CA 1
ATOM 752 C C . THR A 1 97 ? 2.930 -5.204 -0.858 1.00 98.50 97 THR A C 1
ATOM 754 O O . THR A 1 97 ? 3.949 -5.690 -0.369 1.00 98.50 97 THR A O 1
ATOM 757 N N . ASP A 1 98 ? 2.610 -3.918 -0.779 1.00 98.56 98 ASP A N 1
ATOM 758 C CA . ASP A 1 98 ? 3.283 -2.969 0.095 1.00 98.56 98 ASP A CA 1
ATOM 759 C C . ASP A 1 98 ? 2.560 -2.940 1.443 1.00 98.56 98 ASP A C 1
ATOM 761 O O . ASP A 1 98 ? 1.345 -2.764 1.468 1.00 98.56 98 ASP A O 1
ATOM 765 N N . SER A 1 99 ? 3.276 -3.139 2.546 1.00 98.06 99 SER A N 1
ATOM 766 C CA . SER A 1 99 ? 2.717 -3.321 3.894 1.00 98.06 99 SER A CA 1
ATOM 767 C C . SER A 1 99 ? 3.377 -2.392 4.910 1.00 98.06 99 SER A C 1
ATOM 769 O O . SER A 1 99 ? 4.490 -1.915 4.685 1.00 98.06 99 SER A O 1
ATOM 771 N N . GLY A 1 100 ? 2.744 -2.194 6.068 1.00 97.12 100 GLY A N 1
ATOM 772 C CA . GLY A 1 100 ? 3.240 -1.275 7.099 1.00 97.12 100 GLY A CA 1
ATOM 773 C C . GLY A 1 100 ? 3.029 0.195 6.725 1.00 97.12 100 GLY A C 1
ATOM 774 O O . GLY A 1 100 ? 3.812 1.066 7.105 1.00 97.12 100 GLY A O 1
ATOM 775 N N . LEU A 1 101 ? 1.997 0.461 5.928 1.00 98.06 101 LEU A N 1
ATOM 776 C CA . LEU A 1 101 ? 1.561 1.791 5.538 1.00 98.06 101 LEU A CA 1
ATOM 777 C C . LEU A 1 101 ? 0.738 2.437 6.653 1.00 98.06 101 LEU A C 1
ATOM 779 O O . LEU A 1 101 ? 0.133 1.771 7.491 1.00 98.06 101 LEU A O 1
ATOM 783 N N . VAL A 1 102 ? 0.693 3.763 6.642 1.00 97.75 102 VAL A N 1
ATOM 784 C CA . VAL A 1 102 ? -0.127 4.530 7.578 1.00 97.75 102 VAL A CA 1
ATOM 785 C C . VAL A 1 102 ? -1.587 4.461 7.117 1.00 97.75 102 VAL A C 1
ATOM 787 O O . VAL A 1 102 ? -1.840 4.647 5.922 1.00 97.75 102 VAL A O 1
ATOM 790 N N . PRO A 1 103 ? -2.557 4.228 8.020 1.00 97.62 103 PRO A N 1
ATOM 791 C CA . PRO A 1 103 ? -3.975 4.264 7.678 1.00 97.62 103 PRO A CA 1
ATOM 792 C C . PRO A 1 103 ? -4.432 5.613 7.122 1.00 97.62 103 PRO A C 1
ATOM 794 O O . PRO A 1 103 ? -3.820 6.652 7.370 1.00 97.62 103 PRO A O 1
ATOM 797 N N . ASP A 1 104 ? -5.512 5.585 6.345 1.00 97.12 104 ASP A N 1
AT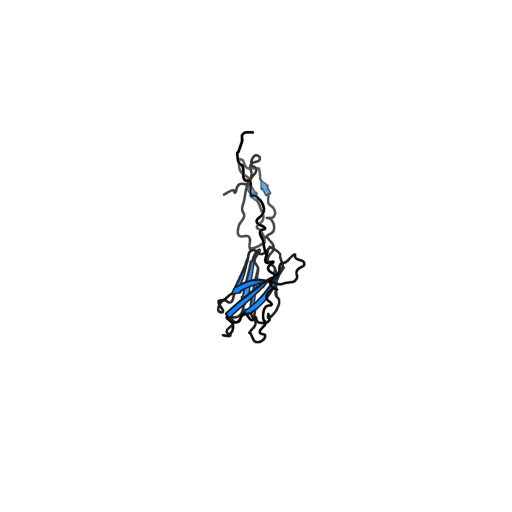OM 798 C CA . ASP A 1 104 ? -6.113 6.748 5.679 1.00 97.12 104 ASP A CA 1
ATOM 799 C C . ASP A 1 104 ? -5.127 7.650 4.899 1.00 97.12 104 ASP A C 1
ATOM 801 O O . ASP A 1 104 ? -5.331 8.856 4.749 1.00 97.12 104 ASP A O 1
ATOM 805 N N . THR A 1 105 ? -4.057 7.077 4.349 1.00 98.12 105 THR A N 1
ATOM 806 C CA . THR A 1 105 ? -2.967 7.828 3.716 1.00 98.12 105 THR A CA 1
ATOM 807 C C . THR A 1 105 ? -2.866 7.505 2.229 1.00 98.12 105 THR A C 1
ATOM 809 O O . THR A 1 105 ? -2.906 6.349 1.811 1.00 98.12 105 THR A O 1
ATOM 812 N N . ALA A 1 106 ? -2.753 8.549 1.402 1.00 97.81 106 ALA A N 1
ATOM 813 C CA . ALA A 1 106 ? -2.580 8.416 -0.042 1.00 97.81 106 ALA A CA 1
ATOM 814 C C . ALA A 1 106 ? -1.094 8.357 -0.410 1.00 97.81 106 ALA A C 1
ATOM 816 O O . ALA A 1 106 ? -0.326 9.235 -0.024 1.00 97.81 106 ALA A O 1
ATOM 817 N N . TYR A 1 107 ? -0.727 7.363 -1.212 1.00 98.19 107 TYR A N 1
ATOM 818 C CA . TYR A 1 107 ? 0.627 7.109 -1.693 1.00 98.19 107 TYR A CA 1
ATOM 819 C C . TYR A 1 107 ? 0.663 7.145 -3.218 1.00 98.19 107 TYR A C 1
ATOM 821 O O . TYR A 1 107 ? -0.284 6.709 -3.882 1.00 98.19 107 TYR A O 1
ATOM 829 N N . ARG A 1 108 ? 1.769 7.630 -3.785 1.00 97.69 108 ARG A N 1
ATOM 830 C CA . ARG A 1 108 ? 2.032 7.600 -5.227 1.00 97.69 108 ARG A CA 1
ATOM 831 C C . ARG A 1 108 ? 3.014 6.497 -5.571 1.00 97.69 108 ARG A C 1
ATOM 833 O O . ARG A 1 108 ? 4.112 6.469 -5.027 1.00 97.69 108 ARG A O 1
ATOM 840 N N . TYR A 1 109 ? 2.656 5.673 -6.549 1.00 98.12 109 TYR A N 1
ATOM 841 C CA . TYR A 1 109 ? 3.454 4.543 -7.007 1.00 98.12 109 TYR A CA 1
ATOM 842 C C . TYR A 1 109 ? 3.873 4.659 -8.468 1.00 98.12 109 TYR A C 1
ATOM 844 O O . TYR A 1 109 ? 3.161 5.234 -9.302 1.00 98.12 109 TYR A O 1
ATOM 852 N N . ARG A 1 110 ? 5.027 4.064 -8.786 1.00 97.50 110 ARG A N 1
ATOM 853 C CA . ARG A 1 110 ? 5.482 3.805 -10.158 1.00 97.50 110 ARG A CA 1
ATOM 854 C C . ARG A 1 110 ? 6.092 2.418 -10.263 1.00 97.50 110 ARG A C 1
ATOM 856 O O . ARG A 1 110 ? 6.740 1.951 -9.333 1.00 97.50 110 ARG A O 1
ATOM 863 N N . PHE A 1 111 ? 5.927 1.821 -11.434 1.00 98.00 111 PHE A N 1
ATOM 864 C CA . PHE A 1 111 ? 6.462 0.512 -11.773 1.00 98.00 111 PHE A CA 1
ATOM 865 C C . PHE A 1 111 ? 7.264 0.634 -13.066 1.00 98.00 111 PHE A C 1
ATOM 867 O O . PHE A 1 111 ? 6.810 1.273 -14.021 1.00 98.00 111 PHE A O 1
ATOM 874 N N . THR A 1 112 ? 8.447 0.035 -13.095 1.00 97.88 112 THR A N 1
ATOM 875 C CA . THR A 1 112 ? 9.326 -0.006 -14.270 1.00 97.88 112 THR A CA 1
ATOM 876 C C . THR A 1 112 ? 9.845 -1.423 -14.456 1.00 97.88 112 THR A C 1
ATOM 878 O O . THR A 1 112 ? 10.014 -2.164 -13.486 1.00 97.88 112 THR A O 1
ATOM 881 N N . THR A 1 113 ? 10.083 -1.828 -15.701 1.00 98.12 113 THR A N 1
ATOM 882 C CA . THR A 1 113 ? 10.846 -3.055 -15.956 1.00 98.12 113 THR A CA 1
ATOM 883 C C . THR A 1 113 ? 12.333 -2.735 -15.929 1.00 98.12 113 THR A C 1
ATOM 885 O O . THR A 1 113 ? 12.726 -1.607 -16.222 1.00 98.12 113 THR A O 1
ATOM 888 N N . VAL A 1 114 ? 13.159 -3.717 -15.575 1.00 97.44 114 VAL A N 1
ATOM 889 C CA . VAL A 1 114 ? 14.621 -3.580 -15.550 1.00 97.44 114 VAL A CA 1
ATOM 890 C C . VAL A 1 114 ? 15.277 -4.679 -16.378 1.00 97.44 114 VAL A C 1
ATOM 892 O O . VAL A 1 114 ? 14.809 -5.819 -16.365 1.00 97.44 114 VAL A O 1
ATOM 895 N N . ASP A 1 115 ? 16.343 -4.354 -17.109 1.00 96.88 115 ASP A N 1
ATOM 896 C CA . ASP A 1 115 ? 17.130 -5.317 -17.888 1.00 96.88 115 ASP A CA 1
ATOM 897 C C . ASP A 1 115 ? 18.391 -5.818 -17.154 1.00 96.88 115 ASP A C 1
ATOM 899 O O . ASP A 1 115 ? 18.669 -5.471 -16.006 1.00 96.88 115 ASP A O 1
ATOM 903 N N . ALA A 1 116 ? 19.180 -6.667 -17.820 1.00 95.44 116 ALA A N 1
ATOM 904 C CA . ALA A 1 116 ? 20.416 -7.223 -17.258 1.00 95.44 116 ALA A CA 1
ATOM 905 C C . ALA A 1 116 ? 21.544 -6.187 -17.071 1.00 95.44 116 ALA A C 1
ATOM 907 O O . ALA A 1 116 ? 22.533 -6.478 -16.399 1.00 95.44 116 ALA A O 1
ATOM 908 N N . GLN A 1 117 ? 21.420 -5.002 -17.673 1.00 95.06 117 GLN A N 1
ATOM 909 C CA . GLN A 1 117 ? 22.350 -3.880 -17.547 1.00 95.06 117 GLN A CA 1
ATOM 910 C C . GLN A 1 117 ? 21.850 -2.835 -16.540 1.00 95.06 117 GLN A C 1
ATOM 912 O O . GLN A 1 117 ? 22.420 -1.748 -16.475 1.00 95.06 117 GLN A O 1
ATOM 917 N N . TRP A 1 118 ? 20.811 -3.154 -15.758 1.00 92.94 118 TRP A N 1
ATOM 918 C CA . TRP A 1 118 ? 20.196 -2.252 -14.781 1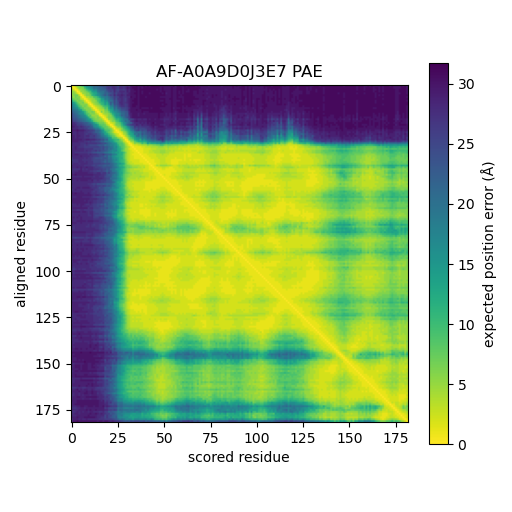.00 92.94 118 TRP A CA 1
ATOM 919 C C . TRP A 1 118 ? 19.593 -0.986 -15.390 1.00 92.94 118 TRP A C 1
ATOM 921 O O . TRP A 1 118 ? 19.449 0.033 -14.714 1.00 92.94 118 TRP A O 1
ATOM 931 N N . ARG A 1 119 ? 19.215 -1.051 -16.668 1.00 96.56 119 ARG A N 1
ATOM 932 C CA . ARG A 1 119 ? 18.489 0.025 -17.335 1.00 96.56 119 ARG A CA 1
ATOM 933 C C . ARG A 1 119 ? 17.000 -0.211 -17.158 1.00 96.56 119 ARG A C 1
ATOM 935 O O . ARG A 1 119 ? 16.531 -1.345 -17.263 1.00 96.56 119 ARG A O 1
ATOM 942 N N . GLU A 1 120 ? 16.266 0.857 -16.889 1.00 97.50 120 GLU A N 1
ATOM 943 C CA . GLU A 1 120 ? 14.837 0.800 -16.604 1.00 97.50 120 GLU A CA 1
ATOM 944 C C . GLU A 1 120 ? 13.990 1.312 -17.765 1.00 97.50 120 GLU A C 1
ATOM 946 O O . GLU A 1 120 ? 14.390 2.217 -18.502 1.00 97.50 120 GLU A O 1
ATOM 951 N N . SER A 1 121 ? 12.783 0.766 -17.906 1.00 97.69 121 SER A N 1
ATOM 952 C CA . SER A 1 121 ? 11.769 1.355 -18.776 1.00 97.69 121 SER A CA 1
ATOM 953 C C . SER A 1 121 ? 11.315 2.718 -18.247 1.00 97.69 121 SER A C 1
ATOM 955 O O . SER A 1 121 ? 11.436 3.042 -17.065 1.00 97.69 121 SER A O 1
ATOM 957 N N . MET A 1 122 ? 10.664 3.501 -19.106 1.00 96.94 122 MET A N 1
ATOM 958 C CA . MET A 1 122 ? 9.781 4.557 -18.606 1.00 96.94 122 MET A CA 1
ATOM 959 C C . MET A 1 122 ? 8.607 3.916 -17.844 1.00 96.94 122 MET A C 1
ATOM 961 O O . MET A 1 122 ? 8.110 2.877 -18.294 1.00 96.94 122 MET A O 1
ATOM 965 N N . PRO A 1 123 ? 8.117 4.513 -16.745 1.00 96.12 123 PRO A N 1
ATOM 966 C CA . PRO A 1 123 ? 6.882 4.058 -16.115 1.00 96.12 123 PRO A CA 1
ATOM 967 C C . PRO A 1 123 ? 5.696 4.297 -17.059 1.00 96.12 123 PRO A C 1
ATOM 969 O O . PRO A 1 123 ? 5.678 5.297 -17.777 1.00 96.12 123 PRO A O 1
ATOM 972 N N . GLU A 1 124 ? 4.696 3.410 -17.045 1.00 96.00 124 GLU A N 1
ATOM 973 C CA . GLU A 1 124 ? 3.459 3.612 -17.822 1.00 96.00 124 GLU A CA 1
ATOM 974 C C . GLU A 1 124 ? 2.720 4.865 -17.329 1.00 96.00 124 GLU A C 1
ATOM 976 O O . GLU A 1 124 ? 2.373 5.759 -18.100 1.00 96.00 124 GLU A O 1
ATOM 981 N N . ARG A 1 125 ? 2.518 4.951 -16.011 1.00 94.44 125 ARG A N 1
ATOM 982 C CA . ARG A 1 125 ? 1.886 6.084 -15.333 1.00 94.44 125 ARG A CA 1
ATOM 983 C C . ARG A 1 125 ? 2.348 6.172 -13.879 1.00 94.44 125 ARG A C 1
ATOM 985 O O . ARG A 1 125 ? 2.922 5.231 -13.338 1.00 94.44 125 ARG A O 1
ATOM 992 N N . THR A 1 126 ? 2.071 7.304 -13.236 1.00 95.38 126 THR A N 1
ATOM 993 C CA . THR A 1 126 ? 2.113 7.402 -11.766 1.00 95.38 126 THR A CA 1
ATOM 994 C C . THR A 1 126 ? 0.710 7.144 -11.236 1.00 95.38 126 THR A C 1
ATOM 996 O O . THR A 1 126 ? -0.233 7.781 -11.702 1.00 95.38 126 THR A O 1
ATOM 999 N N . MET A 1 127 ? 0.569 6.218 -10.295 1.00 95.75 127 MET A N 1
ATOM 1000 C CA . MET A 1 127 ? -0.719 5.862 -9.698 1.00 95.75 127 MET A CA 1
ATOM 1001 C C . MET A 1 127 ? -0.819 6.414 -8.288 1.00 95.75 127 MET A C 1
ATOM 1003 O O . MET A 1 127 ? 0.185 6.449 -7.589 1.00 95.75 127 MET A O 1
ATOM 1007 N N . THR A 1 128 ? -2.023 6.786 -7.862 1.00 96.94 128 THR A N 1
ATOM 1008 C CA . THR A 1 128 ? -2.304 7.118 -6.463 1.00 96.94 128 THR A CA 1
ATOM 1009 C C . THR A 1 128 ? -3.212 6.046 -5.884 1.00 96.94 128 THR A C 1
ATOM 1011 O O . THR A 1 128 ? -4.255 5.751 -6.468 1.00 96.94 128 THR A O 1
ATOM 1014 N N . ALA A 1 129 ? -2.825 5.486 -4.744 1.00 97.75 129 ALA A N 1
ATOM 1015 C CA . ALA A 1 129 ? -3.620 4.523 -3.994 1.00 97.75 129 ALA A CA 1
ATOM 1016 C C . ALA A 1 129 ? -3.671 4.953 -2.523 1.00 97.75 129 ALA A C 1
ATOM 1018 O O . ALA A 1 129 ? -2.679 5.447 -1.985 1.00 97.75 129 ALA A O 1
ATOM 1019 N N . LYS A 1 130 ? -4.843 4.824 -1.894 1.00 97.88 130 LYS A N 1
ATOM 1020 C CA . LYS A 1 130 ? -5.081 5.237 -0.505 1.00 97.88 130 LYS A CA 1
ATOM 1021 C C . LYS A 1 130 ? -5.319 4.003 0.357 1.00 97.88 130 LYS A C 1
ATOM 1023 O O . LYS A 1 130 ? -6.102 3.142 -0.047 1.00 97.88 130 LYS A O 1
ATOM 1028 N N . THR A 1 131 ? -4.664 3.923 1.509 1.00 98.12 131 THR A N 1
ATOM 1029 C CA . THR A 1 131 ? -5.023 2.948 2.546 1.00 98.12 131 THR A CA 1
ATOM 1030 C C . THR A 1 131 ? -6.395 3.278 3.127 1.00 98.12 131 THR A C 1
ATOM 1032 O O . THR A 1 131 ? -6.849 4.426 3.098 1.00 98.12 131 THR A O 1
ATOM 1035 N N . ALA A 1 132 ? -7.084 2.260 3.632 1.00 96.19 132 ALA A N 1
ATOM 1036 C CA . ALA A 1 132 ? -8.361 2.448 4.300 1.00 96.19 132 ALA A CA 1
ATOM 1037 C C . ALA A 1 132 ? -8.173 3.153 5.654 1.00 96.19 132 ALA A C 1
ATOM 1039 O O . ALA A 1 132 ? -7.132 3.027 6.302 1.00 96.19 132 ALA A O 1
ATOM 1040 N N . ALA A 1 133 ? -9.194 3.884 6.095 1.00 95.44 133 ALA A N 1
ATOM 1041 C CA . ALA A 1 133 ? -9.232 4.407 7.454 1.00 95.44 133 ALA A CA 1
ATOM 1042 C C . ALA A 1 133 ? -9.368 3.267 8.474 1.00 95.44 133 ALA A C 1
ATOM 1044 O O . ALA A 1 133 ? -9.863 2.176 8.158 1.00 95.44 133 ALA A O 1
ATOM 1045 N N . LEU A 1 134 ? -8.946 3.532 9.709 1.00 93.56 134 LEU A N 1
ATOM 1046 C CA . LEU A 1 134 ? -9.246 2.646 10.830 1.00 93.56 134 LEU A CA 1
ATOM 1047 C C . LEU A 1 134 ? -10.770 2.550 11.024 1.00 93.56 134 LEU A C 1
ATOM 1049 O O . LEU A 1 134 ? -11.468 3.536 10.776 1.00 93.56 134 LEU A O 1
ATOM 1053 N N . PRO A 1 135 ? -11.299 1.389 11.450 1.00 91.75 135 PRO A N 1
ATOM 1054 C CA . PRO A 1 135 ? -12.691 1.292 11.865 1.00 91.75 135 PRO A CA 1
ATOM 1055 C C . PRO A 1 135 ? -12.998 2.300 12.976 1.00 91.75 135 PRO A C 1
ATOM 1057 O O . PRO A 1 135 ? -12.168 2.551 13.852 1.00 91.75 135 PRO A O 1
ATOM 1060 N N . GLU A 1 136 ? -14.200 2.863 12.941 1.00 92.38 136 GLU A N 1
ATOM 1061 C CA . GLU A 1 136 ? -14.664 3.776 13.980 1.00 92.38 136 GLU A CA 1
ATOM 1062 C C . GLU A 1 136 ? -14.839 3.049 15.331 1.00 92.38 136 GLU A C 1
ATOM 1064 O O . GLU A 1 136 ? -14.975 1.822 15.391 1.00 92.38 136 GLU A O 1
ATOM 1069 N N . PRO A 1 137 ? -14.866 3.782 16.455 1.00 91.81 137 PRO A N 1
ATOM 1070 C CA . PRO A 1 137 ? -15.174 3.188 17.749 1.00 91.81 137 PRO A CA 1
ATOM 1071 C C . PRO A 1 137 ? -16.559 2.520 17.782 1.00 91.81 137 PRO A C 1
ATOM 1073 O O . PRO A 1 137 ? -17.511 2.953 17.126 1.00 91.81 137 PRO A O 1
ATOM 1076 N N . VAL A 1 138 ? -16.704 1.488 18.622 1.00 93.62 138 VAL A N 1
ATOM 1077 C CA . VAL A 1 138 ? -17.992 0.814 18.855 1.00 93.62 138 VAL A CA 1
ATOM 1078 C C . VAL A 1 138 ? -19.042 1.821 19.328 1.00 93.62 138 VAL A C 1
ATOM 1080 O O . VAL A 1 138 ? -18.820 2.601 20.254 1.00 93.62 138 VAL A O 1
ATOM 1083 N N . SER A 1 139 ? -20.225 1.778 18.716 1.00 93.62 139 SER A N 1
ATOM 1084 C CA . SER A 1 139 ? -21.310 2.700 19.049 1.00 93.62 139 SER A CA 1
ATOM 1085 C C . SER A 1 139 ? -22.259 2.137 20.113 1.00 93.62 139 SER A C 1
ATOM 1087 O O . SER A 1 139 ? -22.511 0.932 20.191 1.00 93.62 139 SER A O 1
ATOM 1089 N N . PHE A 1 140 ? -22.843 3.040 20.909 1.00 93.69 140 PHE A N 1
ATOM 1090 C CA . PHE A 1 140 ? -23.875 2.731 21.908 1.00 93.69 140 PHE A CA 1
ATOM 1091 C C . PHE A 1 140 ? -23.435 1.719 22.985 1.00 93.69 140 PHE A C 1
ATOM 1093 O O . PHE A 1 140 ? -24.210 0.849 23.366 1.00 93.69 140 PHE A O 1
ATOM 1100 N N . PHE A 1 141 ? -22.203 1.824 23.490 1.00 93.75 141 PHE A N 1
ATOM 1101 C CA . PHE A 1 141 ? -21.745 0.981 24.596 1.00 93.75 141 PHE A CA 1
ATOM 1102 C C . PHE A 1 141 ? -22.371 1.425 25.928 1.00 93.75 141 PHE A C 1
ATOM 1104 O O . PHE A 1 141 ? -22.176 2.554 26.379 1.00 93.75 141 PHE A O 1
ATOM 1111 N N . THR A 1 142 ? -23.145 0.542 26.559 1.00 94.06 142 THR A N 1
ATOM 1112 C CA . THR A 1 142 ? -23.776 0.776 27.864 1.00 94.06 142 THR A CA 1
ATOM 1113 C C . THR A 1 142 ? -23.762 -0.484 28.726 1.00 94.06 142 THR A C 1
ATOM 1115 O O . THR A 1 142 ? -23.645 -1.601 28.221 1.00 94.06 142 THR A O 1
ATOM 1118 N N . ALA A 1 143 ? -23.896 -0.304 30.040 1.00 92.94 143 ALA A N 1
ATOM 1119 C CA . ALA A 1 143 ? -23.900 -1.384 31.017 1.00 92.94 143 ALA A CA 1
ATOM 1120 C C . ALA A 1 143 ? -25.061 -1.223 32.006 1.00 92.94 143 ALA A C 1
ATOM 1122 O O . ALA A 1 143 ? -25.255 -0.146 32.571 1.00 92.94 143 ALA A O 1
ATOM 1123 N N . THR A 1 144 ? -25.800 -2.302 32.273 1.00 89.88 144 THR A N 1
ATOM 1124 C CA . THR A 1 144 ? -26.815 -2.317 33.340 1.00 89.88 144 THR A CA 1
ATOM 1125 C C . THR A 1 144 ? -26.224 -2.884 34.628 1.00 89.88 144 THR A C 1
ATOM 1127 O O . THR A 1 144 ? -25.663 -3.982 34.613 1.00 89.88 144 THR A O 1
ATOM 1130 N N . LYS A 1 145 ? -26.399 -2.167 35.745 1.00 83.62 145 LYS A N 1
ATOM 1131 C CA . LYS A 1 145 ? -25.836 -2.514 37.067 1.00 83.62 145 LYS A CA 1
ATOM 1132 C C . LYS A 1 145 ? -26.835 -3.183 38.020 1.00 83.62 145 LYS A C 1
ATOM 1134 O O . LYS A 1 145 ? -26.538 -3.370 39.191 1.00 83.62 145 LYS A O 1
ATOM 1139 N N . GLU A 1 146 ? -28.023 -3.530 37.534 1.00 81.75 146 GLU A N 1
ATOM 1140 C CA . GLU A 1 146 ? -29.121 -4.063 38.358 1.00 81.75 146 GLU A CA 1
ATOM 1141 C C . GLU A 1 146 ? -28.953 -5.546 38.729 1.00 81.75 146 GLU A C 1
ATOM 1143 O O . GLU A 1 146 ? -29.831 -6.140 39.351 1.00 81.75 146 GLU A O 1
ATOM 1148 N N . LEU A 1 147 ? -27.829 -6.161 38.358 1.00 83.94 147 LEU A N 1
ATOM 1149 C CA . LEU A 1 147 ? -27.562 -7.569 38.602 1.00 83.94 147 LEU A CA 1
ATOM 1150 C C . LEU A 1 147 ? -26.489 -7.724 39.686 1.00 83.94 147 LEU A C 1
ATOM 1152 O O . LEU A 1 147 ? -25.433 -7.091 39.652 1.00 83.94 147 LEU A O 1
ATOM 1156 N N . ALA A 1 148 ? -26.736 -8.599 40.661 1.00 88.44 148 ALA A N 1
ATOM 1157 C CA . ALA A 1 148 ? -25.734 -8.915 41.671 1.00 88.44 148 ALA A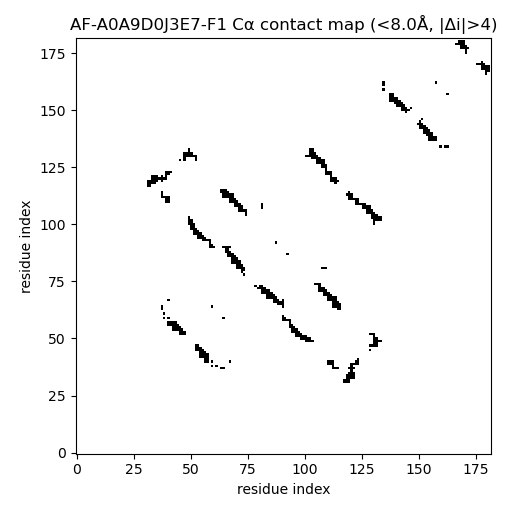 CA 1
ATOM 1158 C C . ALA A 1 148 ? -24.538 -9.620 41.012 1.00 88.44 148 ALA A C 1
ATOM 1160 O O . ALA A 1 148 ? -24.710 -10.615 40.305 1.00 88.44 148 ALA A O 1
ATOM 1161 N N . ARG A 1 149 ? -23.322 -9.110 41.258 1.00 86.62 149 ARG A N 1
ATOM 1162 C CA . ARG A 1 149 ? -22.051 -9.674 40.755 1.00 86.62 149 ARG A CA 1
ATOM 1163 C C . ARG A 1 149 ? -21.984 -9.853 39.232 1.00 86.62 149 ARG A C 1
ATOM 1165 O O . ARG A 1 149 ? -21.214 -10.673 38.743 1.00 86.62 149 ARG A O 1
ATOM 1172 N N . SER A 1 150 ? -22.786 -9.111 38.478 1.00 88.31 150 SER A N 1
ATOM 1173 C CA . SER A 1 150 ? -22.773 -9.161 37.019 1.00 88.31 150 SER A CA 1
ATOM 1174 C C . SER A 1 150 ? -23.172 -7.814 36.433 1.00 88.31 150 SER A C 1
ATOM 1176 O O . SER A 1 150 ? -23.856 -7.012 37.064 1.00 88.31 150 SER A O 1
ATOM 1178 N N . ALA A 1 151 ? -22.721 -7.560 35.213 1.00 89.75 151 ALA A N 1
ATOM 1179 C CA . ALA A 1 151 ? -23.138 -6.418 34.422 1.00 89.75 151 ALA A CA 1
ATOM 1180 C C . ALA A 1 151 ? -23.527 -6.932 33.040 1.00 89.75 151 ALA A C 1
ATOM 1182 O O . ALA A 1 151 ? -22.801 -7.727 32.443 1.00 89.75 151 ALA A O 1
ATOM 1183 N N . LYS A 1 152 ? -24.675 -6.489 32.527 1.00 91.44 152 LYS A N 1
ATOM 1184 C CA . LYS A 1 152 ? -25.036 -6.756 31.136 1.00 91.44 152 LYS A CA 1
ATOM 1185 C C . LYS A 1 152 ? -24.489 -5.623 30.287 1.00 91.44 152 LYS A C 1
ATOM 1187 O O . LYS A 1 152 ? -24.923 -4.483 30.446 1.00 91.44 152 LYS A O 1
ATOM 1192 N N . LEU A 1 153 ? -23.550 -5.955 29.413 1.00 93.25 153 LEU A N 1
ATOM 1193 C CA . LEU A 1 153 ? -22.985 -5.038 28.435 1.00 93.25 153 LEU A CA 1
ATOM 1194 C C . LEU A 1 153 ? -23.833 -5.084 27.162 1.00 93.25 153 LEU A C 1
ATOM 1196 O O . LEU A 1 153 ? -24.233 -6.158 26.712 1.00 93.25 153 LEU A O 1
ATOM 1200 N N . LEU A 1 154 ? -24.138 -3.918 26.606 1.00 94.12 154 LEU A N 1
ATOM 1201 C CA . LEU A 1 154 ? -24.917 -3.783 25.384 1.00 94.12 154 LEU A CA 1
ATOM 1202 C C . LEU A 1 154 ? -24.217 -2.788 24.464 1.00 94.12 154 LEU A C 1
ATOM 1204 O O . LEU A 1 154 ? -23.849 -1.701 24.901 1.00 94.12 154 LEU A O 1
ATOM 1208 N N . TRP A 1 155 ? -24.046 -3.160 23.200 1.00 95.19 155 TRP A N 1
ATOM 1209 C CA . TRP A 1 155 ? -23.502 -2.302 22.152 1.00 95.19 155 TRP A CA 1
ATOM 1210 C C . TRP A 1 155 ? -24.169 -2.606 20.817 1.00 95.19 155 TRP A C 1
ATOM 1212 O O . TRP A 1 155 ? -24.851 -3.623 20.659 1.00 95.19 155 TRP A O 1
ATOM 1222 N N . ARG A 1 156 ? -24.001 -1.705 19.848 1.00 95.19 156 ARG A N 1
ATOM 1223 C CA . ARG A 1 156 ? -24.458 -1.940 18.476 1.00 95.19 156 ARG A CA 1
ATOM 1224 C C . ARG A 1 156 ? -23.358 -2.626 17.668 1.00 95.19 156 ARG A C 1
ATOM 1226 O O . ARG A 1 156 ? -22.203 -2.215 17.786 1.00 95.19 156 ARG A O 1
ATOM 1233 N N . PRO A 1 157 ? -23.702 -3.611 16.818 1.00 93.94 157 PRO A N 1
ATOM 1234 C CA . PRO A 1 157 ? -22.758 -4.151 15.855 1.00 93.94 157 PRO A CA 1
ATOM 1235 C C . PRO A 1 157 ? -22.139 -3.038 15.003 1.00 93.94 157 PRO A C 1
ATOM 1237 O O . PRO A 1 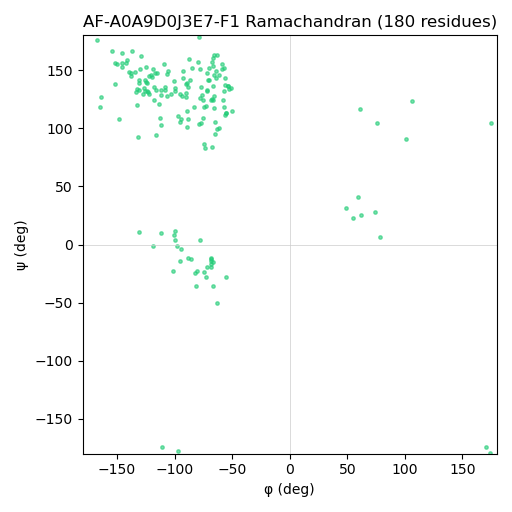157 ? -22.835 -2.116 14.571 1.00 93.94 157 PRO A O 1
ATOM 1240 N N . HIS A 1 158 ? -20.832 -3.120 14.793 1.00 95.44 158 HIS A N 1
ATOM 1241 C CA . HIS A 1 158 ? -20.077 -2.179 13.992 1.00 95.44 158 HIS A CA 1
ATOM 1242 C C . HIS A 1 158 ? -20.495 -2.286 12.510 1.00 95.44 158 HIS A C 1
ATOM 1244 O O . HIS A 1 158 ? -20.669 -3.400 12.013 1.00 95.44 158 HIS A O 1
ATOM 1250 N N . PRO A 1 159 ? -20.686 -1.160 11.795 1.00 92.56 159 PRO A N 1
ATOM 1251 C CA . PRO A 1 159 ? -21.139 -1.181 10.402 1.00 92.56 159 PRO A CA 1
ATOM 1252 C C . PRO A 1 159 ? -20.050 -1.603 9.401 1.00 92.56 159 PRO A C 1
ATOM 1254 O O . PRO A 1 159 ? -20.375 -2.061 8.309 1.00 92.56 159 PRO A O 1
ATOM 1257 N N . ASP A 1 160 ? -18.770 -1.435 9.746 1.00 91.88 160 ASP A N 1
ATOM 1258 C CA . ASP A 1 160 ? -17.648 -1.896 8.918 1.00 91.88 160 ASP A CA 1
ATOM 1259 C C . ASP A 1 160 ? -17.523 -3.421 8.978 1.00 91.88 160 ASP A C 1
ATOM 1261 O O . ASP A 1 160 ? -17.276 -3.993 10.041 1.00 91.88 160 ASP A O 1
ATOM 1265 N N . LEU A 1 161 ? -17.658 -4.057 7.814 1.00 90.31 161 LEU A N 1
ATOM 1266 C CA . LEU A 1 161 ? -17.611 -5.508 7.639 1.00 90.31 161 LEU A CA 1
ATOM 1267 C C . LEU A 1 161 ? -16.220 -6.112 7.879 1.00 90.31 161 LEU A C 1
ATOM 1269 O O . LEU A 1 161 ? -16.104 -7.330 7.993 1.00 90.31 161 LEU A O 1
ATOM 1273 N N . ARG A 1 162 ? -15.168 -5.287 7.959 1.00 89.44 162 ARG A N 1
ATOM 1274 C CA . ARG A 1 162 ? -13.816 -5.728 8.336 1.00 89.44 162 ARG A CA 1
ATOM 1275 C C . ARG A 1 162 ? -13.711 -6.069 9.823 1.00 89.44 162 ARG A C 1
ATOM 1277 O O . ARG A 1 162 ? -12.788 -6.775 10.217 1.00 89.44 162 ARG A O 1
ATOM 1284 N N . VAL A 1 163 ? -14.642 -5.591 10.654 1.00 91.62 163 VAL A N 1
ATOM 1285 C CA . VAL A 1 163 ? -14.685 -5.922 12.083 1.00 91.62 163 VAL A CA 1
ATOM 1286 C C . VAL A 1 163 ? -15.218 -7.345 12.255 1.00 91.62 163 VAL A C 1
ATOM 1288 O O . VAL A 1 163 ? -16.400 -7.611 12.051 1.00 91.62 163 VAL A O 1
ATOM 1291 N N . THR A 1 164 ? -14.341 -8.268 12.647 1.00 92.75 164 THR A N 1
ATOM 1292 C CA . THR A 1 164 ? -14.658 -9.701 12.802 1.00 92.75 164 THR A CA 1
ATOM 1293 C C . THR A 1 164 ? -15.027 -10.100 14.230 1.00 92.75 164 THR A C 1
ATOM 1295 O O . THR A 1 164 ? -15.584 -11.176 14.447 1.00 92.75 164 THR A O 1
ATOM 1298 N N . GLY A 1 165 ? -14.746 -9.242 15.209 1.00 92.69 165 GLY A N 1
ATOM 1299 C CA . GLY A 1 165 ? -15.007 -9.501 16.617 1.00 92.69 165 GLY A CA 1
ATOM 1300 C C . GLY A 1 165 ? -14.867 -8.246 17.468 1.00 92.69 165 GLY A C 1
ATOM 1301 O O . GLY A 1 165 ? -14.501 -7.180 16.976 1.00 92.69 165 GLY A O 1
ATOM 1302 N N . TYR A 1 166 ? -15.171 -8.395 18.753 1.00 92.88 166 TYR A N 1
ATOM 1303 C CA . TYR A 1 166 ? -15.002 -7.356 19.764 1.00 92.88 166 TYR A CA 1
ATOM 1304 C C . TYR A 1 166 ? -14.127 -7.910 20.878 1.00 92.88 166 TYR A C 1
ATOM 1306 O O . TYR A 1 166 ? -14.300 -9.060 21.284 1.00 92.88 166 TYR A O 1
ATOM 1314 N N . GLU A 1 167 ? -13.221 -7.083 21.379 1.00 93.38 167 GLU A N 1
ATOM 1315 C CA . GLU A 1 167 ? -12.476 -7.350 22.601 1.00 93.38 167 GLU A CA 1
ATOM 1316 C C . GLU A 1 167 ? -13.133 -6.581 23.745 1.00 93.38 167 GLU A C 1
ATOM 1318 O O . GLU A 1 167 ? -13.497 -5.413 23.596 1.00 93.38 167 GLU A O 1
ATOM 1323 N N . ILE A 1 168 ? -13.362 -7.270 24.860 1.00 93.38 168 ILE A N 1
ATOM 1324 C CA . ILE A 1 168 ? -13.989 -6.694 26.046 1.00 93.38 168 ILE A CA 1
ATOM 1325 C C . ILE A 1 168 ? -12.976 -6.784 27.169 1.00 93.38 168 ILE A C 1
ATOM 1327 O O . ILE A 1 168 ? -12.506 -7.869 27.508 1.00 93.38 168 ILE A O 1
ATOM 1331 N N . GLU A 1 169 ? -12.682 -5.645 27.776 1.00 94.00 169 GLU A N 1
ATOM 1332 C CA . GLU A 1 169 ? -11.755 -5.553 28.891 1.00 94.00 169 GLU A CA 1
ATOM 1333 C C . GLU A 1 169 ? -12.432 -4.883 30.089 1.00 94.00 169 GLU A C 1
ATOM 1335 O O . GLU A 1 169 ? -13.372 -4.095 29.947 1.00 94.00 169 GLU A O 1
ATOM 1340 N N . ARG A 1 170 ? -11.960 -5.206 31.293 1.00 92.06 170 ARG A N 1
ATOM 1341 C CA . ARG A 1 170 ? -12.366 -4.560 32.543 1.00 92.06 170 ARG A CA 1
ATOM 1342 C C . ARG A 1 170 ? -11.153 -4.135 33.348 1.00 92.06 170 ARG A C 1
ATOM 1344 O O . ARG A 1 170 ? -10.132 -4.809 33.336 1.00 92.06 170 ARG A O 1
ATOM 1351 N N . GLN A 1 171 ? -11.321 -3.079 34.122 1.00 94.25 171 GLN A N 1
ATOM 1352 C CA . GLN A 1 171 ? -10.339 -2.594 35.078 1.00 94.25 171 GLN A CA 1
ATOM 1353 C C . GLN A 1 171 ? -11.016 -2.500 36.445 1.00 94.25 171 GLN A C 1
ATOM 1355 O O . GLN A 1 171 ? -12.137 -1.992 36.547 1.00 94.25 171 GLN A O 1
ATOM 1360 N N . GLU A 1 172 ? -10.362 -3.024 37.480 1.00 90.81 172 GLU A N 1
ATOM 1361 C CA . GLU A 1 172 ? -10.783 -2.776 38.860 1.00 90.81 172 GLU A CA 1
ATOM 1362 C C . GLU A 1 172 ? -10.313 -1.374 39.282 1.00 90.81 172 GLU A C 1
ATOM 1364 O O . GLU A 1 172 ? -9.286 -0.915 38.790 1.00 90.81 172 GLU A O 1
ATOM 1369 N N . PRO A 1 173 ? -11.006 -0.681 40.201 1.00 90.69 173 PRO A N 1
ATOM 1370 C CA . PRO A 1 173 ? -10.664 0.700 40.561 1.00 90.69 173 PRO A CA 1
ATOM 1371 C C . PRO A 1 173 ? -9.218 0.922 41.034 1.00 90.69 173 PRO A C 1
ATOM 1373 O O . PRO A 1 173 ? -8.703 2.025 40.877 1.00 90.69 173 PRO A O 1
ATOM 1376 N N . ASP A 1 174 ? -8.593 -0.109 41.609 1.00 92.56 174 ASP A N 1
ATOM 1377 C CA . ASP A 1 174 ? -7.235 -0.062 42.163 1.00 92.56 174 ASP A CA 1
ATOM 1378 C C . ASP A 1 174 ? -6.161 -0.609 41.197 1.00 92.56 174 ASP A C 1
ATOM 1380 O O . ASP A 1 174 ? -4.980 -0.624 41.541 1.00 92.56 174 ASP A O 1
ATOM 1384 N N . ASP A 1 175 ? -6.550 -1.083 40.009 1.00 92.88 175 ASP A N 1
ATOM 1385 C CA . ASP A 1 175 ? -5.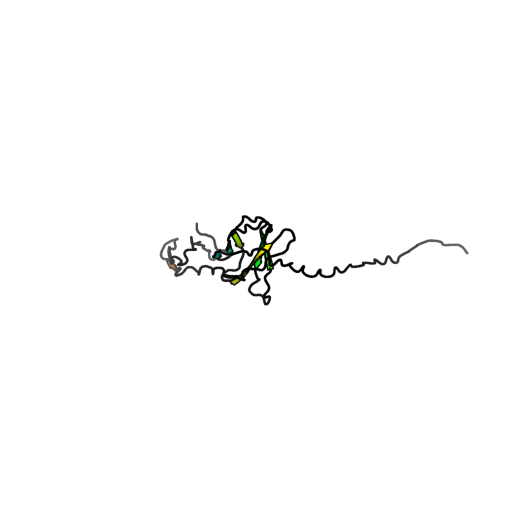623 -1.560 38.978 1.00 92.88 175 ASP A CA 1
ATOM 1386 C C . ASP A 1 175 ? -5.266 -0.413 38.013 1.00 92.88 175 ASP A C 1
ATOM 1388 O O . ASP A 1 175 ? -6.123 0.389 37.649 1.00 92.88 175 ASP A O 1
ATOM 1392 N N . GLU A 1 176 ? -4.020 -0.351 37.532 1.00 90.81 176 GLU A N 1
ATOM 1393 C CA . GLU A 1 176 ? -3.601 0.631 36.510 1.00 90.81 176 GLU A CA 1
ATOM 1394 C C . GLU A 1 176 ? -3.958 0.193 35.080 1.00 90.81 176 GLU A C 1
ATOM 1396 O O . GLU A 1 176 ? -4.183 1.039 34.214 1.00 90.81 176 GLU A O 1
ATOM 1401 N N . ASP A 1 177 ? -4.094 -1.118 34.863 1.00 94.00 177 ASP A N 1
ATOM 1402 C CA . ASP A 1 177 ? -4.282 -1.720 33.545 1.00 94.00 177 ASP A CA 1
ATOM 1403 C C . ASP A 1 177 ? -5.644 -2.410 33.398 1.00 94.00 177 ASP A C 1
ATOM 1405 O O . ASP A 1 177 ? -6.182 -3.021 34.329 1.00 94.00 177 ASP A O 1
ATOM 1409 N N . PHE A 1 178 ? -6.173 -2.375 32.175 1.00 94.00 178 PHE A N 1
ATOM 1410 C CA . PHE A 1 178 ? -7.312 -3.190 31.773 1.00 94.00 178 PHE A CA 1
ATOM 1411 C C . PHE A 1 178 ? -6.911 -4.663 31.635 1.00 94.00 178 PHE A C 1
ATOM 1413 O O . PHE A 1 178 ? -5.791 -5.009 31.260 1.00 94.00 178 PHE A O 1
ATOM 1420 N N . ARG A 1 179 ? -7.857 -5.554 31.931 1.00 93.19 179 ARG A N 1
ATOM 1421 C CA . ARG A 1 179 ? -7.730 -6.998 31.742 1.00 93.19 179 ARG A CA 1
ATOM 1422 C C . ARG A 1 179 ? -8.853 -7.501 30.855 1.00 93.19 179 ARG A C 1
ATOM 1424 O O . ARG A 1 179 ? -10.028 -7.230 31.116 1.00 93.19 179 ARG A O 1
ATOM 1431 N N . ARG A 1 180 ? -8.492 -8.289 29.848 1.00 92.75 180 ARG A N 1
ATOM 1432 C CA . ARG A 1 180 ? -9.436 -8.985 28.978 1.00 92.75 180 ARG A CA 1
ATOM 1433 C C . ARG A 1 180 ? -10.398 -9.866 29.780 1.00 92.75 180 ARG A C 1
ATOM 1435 O O . ARG A 1 180 ? -10.001 -10.548 30.726 1.00 92.75 180 ARG A O 1
ATOM 1442 N N . ILE A 1 181 ? -11.669 -9.826 29.395 1.00 87.88 181 ILE A N 1
ATOM 1443 C CA . ILE A 1 181 ? -12.713 -10.720 29.890 1.00 87.88 181 ILE A CA 1
ATOM 1444 C C . ILE A 1 181 ? -12.865 -11.843 28.862 1.00 87.88 181 ILE A C 1
ATOM 1446 O O . ILE A 1 181 ? -13.324 -11.587 27.748 1.00 87.88 181 ILE A O 1
ATOM 1450 N N . ASP A 1 182 ? -12.462 -13.056 29.234 1.00 70.06 182 ASP A N 1
ATOM 1451 C CA . ASP A 1 182 ? -12.688 -14.270 28.438 1.00 70.06 182 ASP A CA 1
ATOM 1452 C C . ASP A 1 182 ? -14.087 -14.867 28.665 1.00 70.06 182 ASP A C 1
ATOM 1454 O O . ASP A 1 182 ? -14.610 -14.771 29.806 1.00 70.06 182 ASP A O 1
#

Foldseek 3Di:
DDDDDDDDDDDDDDDDDPPPPPPPDPDPDPDAAADQPQDAWAWPDWDAAQFKIKTFTDQRPDPQFQWKWKWKDDPPDPDPDIGTPDIGRPSRDGMDMDGRHHGQDKMKMFMWTAGPVRHTHDTPDIDIDTHHHDFDDWADWDWDPPDDPDIDTDTDDGPDPVDPDDWDWDDDPPDPDTDTDD